Protein AF-A0A9D6CM58-F1 (afdb_monomer)

Secondary structure (DSSP, 8-state):
--------PPPP------------HHHH---GGG--HHHHHHHHHSSTTEEEE----TT----S-------------------------------------------------------------------PPEEEEETTSHHHHHHHHHHHHTTT--PPPHHHHHHHH---SEEEEEEEEEEGGGHHHHHTGGGGGGGEEEEETTS--EE-SEEEEEE-SSEEEEEEEEETTS---GGG-EEEEEEEEES---TTTTS--PPPP-----------------EEEEEEEEEGGGSEETTEE--

Structure (mmCIF, N/CA/C/O backbone):
data_AF-A0A9D6CM58-F1
#
_entry.id   AF-A0A9D6CM58-F1
#
loop_
_atom_site.group_PDB
_atom_site.id
_atom_site.type_symbol
_atom_site.label_atom_id
_atom_site.label_alt_id
_atom_site.label_comp_id
_atom_site.label_asym_id
_atom_site.label_entity_id
_atom_site.label_seq_id
_atom_site.pdbx_PDB_ins_code
_atom_site.Cartn_x
_atom_site.Cartn_y
_atom_site.Cartn_z
_atom_site.occupancy
_atom_site.B_iso_or_equiv
_atom_site.auth_seq_id
_atom_site.auth_comp_id
_atom_site.auth_asym_id
_atom_site.auth_atom_id
_atom_site.pdbx_PDB_model_num
ATOM 1 N N . MET A 1 1 ? -5.261 -79.852 4.337 1.00 38.72 1 MET A N 1
ATOM 2 C CA . MET A 1 1 ? -3.911 -79.446 3.876 1.00 38.72 1 MET A CA 1
ATOM 3 C C . MET A 1 1 ? -4.108 -78.914 2.459 1.00 38.72 1 MET A C 1
ATOM 5 O O . MET A 1 1 ? -4.657 -79.661 1.676 1.00 38.72 1 MET A O 1
ATOM 9 N N . THR A 1 2 ? -3.888 -77.665 2.051 1.00 43.41 2 THR A N 1
ATOM 10 C CA . THR A 1 2 ? -3.054 -76.550 2.522 1.00 43.41 2 THR A CA 1
ATOM 11 C C . THR A 1 2 ? -3.558 -75.249 1.873 1.00 43.41 2 THR A C 1
ATOM 13 O O . THR A 1 2 ? -4.027 -75.256 0.741 1.00 43.41 2 THR A O 1
ATOM 16 N N . ARG A 1 3 ? -3.430 -74.153 2.630 1.00 45.91 3 ARG A N 1
ATOM 17 C CA . ARG A 1 3 ? -3.600 -72.731 2.282 1.00 45.91 3 ARG A CA 1
ATOM 18 C C . ARG A 1 3 ? -3.125 -72.345 0.871 1.00 45.91 3 ARG A C 1
ATOM 20 O O . ARG A 1 3 ? -2.017 -72.726 0.504 1.00 45.91 3 ARG A O 1
ATOM 27 N N . ARG A 1 4 ? -3.843 -71.419 0.216 1.00 47.09 4 ARG A N 1
ATOM 28 C CA . ARG A 1 4 ? -3.268 -70.142 -0.266 1.00 47.09 4 ARG A CA 1
ATOM 29 C C . ARG A 1 4 ? -4.352 -69.140 -0.677 1.00 47.09 4 ARG A C 1
ATOM 31 O O . ARG A 1 4 ? -5.152 -69.380 -1.571 1.00 47.09 4 ARG A O 1
ATOM 38 N N . GLU A 1 5 ? -4.336 -68.035 0.051 1.00 51.38 5 GLU A N 1
ATOM 39 C CA . GLU A 1 5 ? -5.077 -66.795 -0.138 1.00 51.38 5 GLU A CA 1
ATOM 40 C C . GLU A 1 5 ? -4.648 -66.074 -1.419 1.00 51.38 5 GLU A C 1
ATOM 42 O O . GLU A 1 5 ? -3.459 -66.058 -1.731 1.00 51.38 5 GLU A O 1
ATOM 47 N N . VAL A 1 6 ? -5.580 -65.374 -2.072 1.00 49.44 6 VAL A N 1
ATOM 48 C CA . VAL A 1 6 ? -5.291 -64.067 -2.680 1.00 49.44 6 VAL A CA 1
ATOM 49 C C . VAL A 1 6 ? -6.495 -63.156 -2.434 1.00 49.44 6 VAL A C 1
ATOM 51 O O . VAL A 1 6 ? -7.503 -63.207 -3.137 1.00 49.44 6 VAL A O 1
ATOM 54 N N . LEU A 1 7 ? -6.364 -62.322 -1.404 1.00 47.78 7 LEU A N 1
ATOM 55 C CA . LEU A 1 7 ? -7.130 -61.097 -1.212 1.00 47.78 7 LEU A CA 1
ATOM 56 C C . LEU A 1 7 ? -6.938 -60.178 -2.429 1.00 47.78 7 LEU A C 1
ATOM 58 O O . LEU A 1 7 ? -5.808 -59.836 -2.774 1.00 47.78 7 LEU A O 1
ATOM 62 N N . ARG A 1 8 ? -8.029 -59.713 -3.043 1.00 48.69 8 ARG A N 1
ATOM 63 C CA . ARG A 1 8 ? -8.017 -58.498 -3.869 1.00 48.69 8 ARG A CA 1
ATOM 64 C C . ARG A 1 8 ? -8.739 -57.397 -3.106 1.00 48.69 8 ARG A C 1
ATOM 66 O O . ARG A 1 8 ? -9.957 -57.273 -3.173 1.00 48.69 8 ARG A O 1
ATOM 73 N N . ALA A 1 9 ? -7.959 -56.635 -2.347 1.00 44.28 9 ALA A N 1
ATOM 74 C CA . ALA A 1 9 ? -8.377 -55.364 -1.783 1.00 44.28 9 ALA A CA 1
ATOM 75 C C . ALA A 1 9 ? -8.531 -54.340 -2.920 1.00 44.28 9 ALA A C 1
ATOM 77 O O . ALA A 1 9 ? -7.598 -54.118 -3.692 1.00 44.28 9 ALA A O 1
ATOM 78 N N . ALA A 1 10 ? -9.714 -53.743 -3.037 1.00 46.03 10 ALA A N 1
ATOM 79 C CA . ALA A 1 10 ? -9.954 -52.592 -3.897 1.00 46.03 10 ALA A CA 1
ATOM 80 C C . ALA A 1 10 ? -9.432 -51.324 -3.195 1.00 46.03 10 ALA A C 1
ATOM 82 O O . ALA A 1 10 ? -9.762 -51.123 -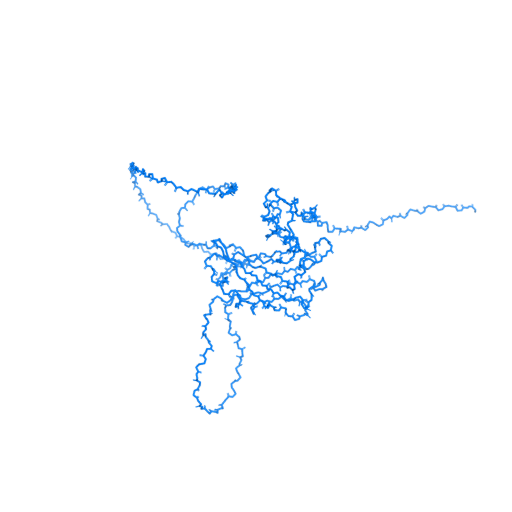2.023 1.00 46.03 10 ALA A O 1
ATOM 83 N N . PRO A 1 11 ? -8.643 -50.455 -3.849 1.00 48.28 11 PRO A N 1
ATOM 84 C CA . PRO A 1 11 ? -8.293 -49.178 -3.253 1.00 48.28 11 PRO A CA 1
ATOM 85 C C . PRO A 1 11 ? -9.487 -48.221 -3.361 1.00 48.28 11 PRO A C 1
ATOM 87 O O . PRO A 1 11 ? -9.999 -47.965 -4.452 1.00 48.28 11 PRO A O 1
ATOM 90 N N . LEU A 1 12 ? -9.916 -47.681 -2.215 1.00 46.53 12 LEU A N 1
ATOM 91 C CA . LEU A 1 12 ? -10.716 -46.460 -2.146 1.00 46.53 12 LEU A CA 1
ATOM 92 C C . LEU A 1 12 ? -9.952 -45.345 -2.873 1.00 46.53 12 LEU A C 1
ATOM 94 O O . LEU A 1 12 ? -8.870 -44.945 -2.440 1.00 46.53 12 LEU A O 1
ATOM 98 N N . ALA A 1 13 ? -10.526 -44.817 -3.949 1.00 45.88 13 ALA A N 1
ATOM 99 C CA . ALA A 1 13 ? -10.076 -43.564 -4.528 1.00 45.88 13 ALA A CA 1
ATOM 100 C C . ALA A 1 13 ? -10.454 -42.420 -3.570 1.00 45.88 13 ALA A C 1
ATOM 102 O O . ALA A 1 13 ? -11.605 -41.984 -3.538 1.00 45.88 13 ALA A O 1
ATOM 103 N N . LEU A 1 14 ? -9.494 -41.938 -2.771 1.00 49.25 14 LEU A N 1
ATOM 104 C CA . LEU A 1 14 ? -9.597 -40.606 -2.180 1.00 49.25 14 LEU A CA 1
ATOM 105 C C . LEU A 1 14 ? -9.547 -39.599 -3.333 1.00 49.25 14 LEU A C 1
ATOM 107 O O . LEU A 1 14 ? -8.488 -39.359 -3.912 1.00 49.25 14 LEU A O 1
ATOM 111 N N . ALA A 1 15 ? -10.688 -38.995 -3.654 1.00 47.28 15 ALA A N 1
ATOM 112 C CA . ALA A 1 15 ? -10.716 -37.741 -4.386 1.00 47.28 15 ALA A CA 1
ATOM 113 C C . ALA A 1 15 ? -10.137 -36.655 -3.466 1.00 47.28 15 ALA A C 1
ATOM 115 O O . ALA A 1 15 ? -10.855 -35.989 -2.724 1.00 47.28 15 ALA A O 1
ATOM 116 N N . ALA A 1 16 ? -8.811 -36.520 -3.466 1.00 48.47 16 ALA A N 1
ATOM 117 C CA . ALA A 1 16 ? -8.168 -35.307 -3.003 1.00 48.47 16 ALA A CA 1
ATOM 118 C C . ALA A 1 16 ? -8.504 -34.224 -4.029 1.00 48.47 16 ALA A C 1
ATOM 120 O O . ALA A 1 16 ? -7.908 -34.156 -5.102 1.00 48.47 16 ALA A O 1
ATOM 121 N N . SER A 1 17 ? -9.505 -33.407 -3.714 1.00 43.16 17 SER A N 1
ATOM 122 C CA . SER A 1 17 ? -9.742 -32.136 -4.388 1.00 43.16 17 SER A CA 1
ATOM 123 C C . SER A 1 17 ? -8.548 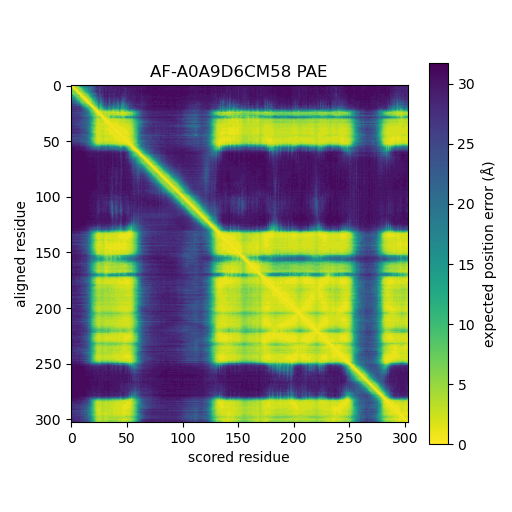-31.234 -4.087 1.00 43.16 17 SER A C 1
ATOM 125 O O . SER A 1 17 ? -8.570 -30.434 -3.155 1.00 43.16 17 SER A O 1
ATOM 127 N N . TRP A 1 18 ? -7.453 -31.415 -4.820 1.00 40.53 18 TRP A N 1
ATOM 128 C CA . TRP A 1 18 ? -6.422 -30.400 -4.888 1.00 40.53 18 TRP A CA 1
ATOM 129 C C . TRP A 1 18 ? -7.070 -29.188 -5.545 1.00 40.53 18 TRP A C 1
ATOM 131 O O . TRP A 1 18 ? -7.328 -29.192 -6.748 1.00 40.53 18 TRP A O 1
ATOM 141 N N . ASP A 1 19 ? -7.354 -28.165 -4.741 1.00 40.91 19 ASP A N 1
ATOM 142 C CA . ASP A 1 19 ? -7.489 -26.797 -5.222 1.00 40.91 19 ASP A CA 1
ATOM 143 C C . ASP A 1 19 ? -6.167 -26.442 -5.917 1.00 40.91 19 ASP A C 1
ATOM 145 O O . ASP A 1 19 ? -5.243 -25.887 -5.320 1.00 40.91 19 ASP A O 1
ATOM 149 N N . LEU A 1 20 ? -6.045 -26.832 -7.186 1.00 43.12 20 LEU A N 1
ATOM 150 C CA . LEU A 1 20 ? -4.985 -26.412 -8.084 1.00 43.12 20 LEU A CA 1
ATOM 151 C C . LEU A 1 20 ? -5.185 -24.916 -8.309 1.00 43.12 20 LEU A C 1
ATOM 153 O O . LEU A 1 20 ? -5.789 -24.483 -9.289 1.00 43.12 20 LEU A O 1
ATOM 157 N N . ARG A 1 21 ? -4.680 -24.105 -7.376 1.00 54.41 21 ARG A N 1
ATOM 158 C CA . ARG A 1 21 ? -4.332 -22.723 -7.676 1.00 54.41 21 ARG A CA 1
ATOM 159 C C . ARG A 1 21 ? -3.394 -22.791 -8.871 1.00 54.41 21 ARG A C 1
ATOM 161 O O . ARG A 1 21 ? -2.303 -23.350 -8.767 1.00 54.41 21 ARG A O 1
ATOM 168 N N . ALA A 1 22 ? -3.832 -22.278 -10.018 1.00 51.97 22 ALA A N 1
ATOM 169 C CA . ALA A 1 22 ? -2.905 -21.997 -11.096 1.00 51.97 22 ALA A CA 1
ATOM 170 C C . ALA A 1 22 ? -1.844 -21.069 -10.498 1.00 51.97 22 ALA A C 1
ATOM 172 O O . ALA A 1 22 ? -2.177 -19.952 -10.120 1.00 51.97 22 ALA A O 1
ATOM 173 N N . ALA A 1 23 ? -0.618 -21.570 -10.321 1.00 64.00 23 ALA A N 1
ATOM 174 C CA . ALA A 1 23 ? 0.446 -20.788 -9.706 1.00 64.00 23 ALA A CA 1
ATOM 175 C C . ALA A 1 23 ? 0.591 -19.473 -10.480 1.00 64.00 23 ALA A C 1
ATOM 177 O O . ALA A 1 23 ? 0.700 -19.481 -11.717 1.00 64.00 23 ALA A O 1
ATOM 178 N N . ASP A 1 24 ? 0.510 -18.358 -9.765 1.00 85.00 24 ASP A N 1
ATOM 179 C CA . ASP A 1 24 ? 0.637 -17.035 -10.353 1.00 85.00 24 ASP A CA 1
ATOM 180 C C . ASP A 1 24 ? 2.083 -16.829 -10.836 1.00 85.00 24 ASP A C 1
ATOM 182 O O . ASP A 1 24 ? 2.990 -17.604 -10.512 1.00 85.00 24 ASP A O 1
ATOM 186 N N . PHE A 1 25 ? 2.339 -15.807 -11.658 1.00 87.56 25 PHE A N 1
ATOM 187 C CA . PHE A 1 25 ? 3.679 -15.639 -12.238 1.00 87.56 25 PHE A CA 1
ATOM 188 C C . PHE A 1 25 ? 4.754 -15.423 -11.159 1.00 87.56 25 PHE A C 1
ATOM 190 O O . PHE A 1 25 ? 5.890 -15.841 -11.350 1.00 87.56 25 PHE A O 1
ATOM 197 N N . TRP A 1 26 ? 4.404 -14.806 -10.025 1.00 86.62 26 TRP A N 1
ATOM 198 C CA . TRP A 1 26 ? 5.335 -14.566 -8.920 1.00 86.62 26 TRP A CA 1
ATOM 199 C C . TRP A 1 26 ? 5.743 -15.852 -8.193 1.00 86.62 26 TRP A C 1
ATOM 201 O O . TRP A 1 26 ? 6.808 -15.884 -7.586 1.00 86.62 26 TRP A O 1
ATOM 211 N N . ASP A 1 27 ? 4.960 -16.926 -8.311 1.00 84.69 27 ASP A N 1
ATOM 212 C CA . ASP A 1 27 ? 5.347 -18.255 -7.826 1.00 84.69 27 ASP A CA 1
ATOM 213 C C . ASP A 1 27 ? 6.202 -19.007 -8.860 1.00 84.69 27 ASP A C 1
ATOM 215 O O . ASP A 1 27 ? 7.081 -19.790 -8.507 1.00 84.69 27 ASP A O 1
ATOM 219 N N . LYS A 1 28 ? 5.954 -18.766 -10.154 1.00 81.81 28 LYS A N 1
ATOM 220 C CA . LYS A 1 28 ? 6.630 -19.442 -11.278 1.00 81.81 28 LYS A CA 1
ATOM 221 C C . LYS A 1 28 ? 7.967 -18.818 -11.664 1.00 81.81 28 LYS A C 1
ATOM 223 O O . LYS A 1 28 ? 8.844 -19.510 -12.171 1.00 81.81 28 LYS A O 1
ATOM 228 N N . THR A 1 29 ? 8.111 -17.518 -11.455 1.00 78.12 29 THR A N 1
ATOM 229 C CA . THR A 1 29 ? 9.292 -16.731 -11.802 1.00 78.12 29 THR A CA 1
ATOM 230 C C . THR A 1 29 ? 9.792 -16.076 -10.518 1.00 78.12 29 THR A C 1
ATOM 232 O O . THR A 1 29 ? 9.501 -14.910 -10.268 1.00 78.12 29 THR A O 1
ATOM 235 N N . PRO A 1 30 ? 10.486 -16.822 -9.643 1.00 73.94 30 PRO A N 1
ATOM 236 C CA . PRO A 1 30 ? 10.843 -16.328 -8.314 1.00 73.94 30 PRO A CA 1
ATOM 237 C C . PRO A 1 30 ? 11.905 -15.222 -8.356 1.00 73.94 30 PRO A C 1
ATOM 239 O O . PRO A 1 30 ? 12.071 -14.489 -7.377 1.00 73.94 30 PRO A O 1
ATOM 242 N N . ASP A 1 31 ? 12.646 -15.109 -9.458 1.00 87.56 31 ASP A N 1
ATOM 243 C CA . ASP A 1 31 ? 13.562 -14.003 -9.680 1.00 87.56 31 ASP A CA 1
ATOM 244 C C . ASP A 1 31 ? 12.834 -12.840 -10.355 1.00 87.56 31 ASP A C 1
ATOM 246 O O . ASP A 1 31 ? 12.405 -12.910 -11.506 1.00 87.56 31 ASP A O 1
ATOM 250 N N . PHE A 1 32 ? 12.700 -11.742 -9.621 1.00 89.88 32 PHE A N 1
ATOM 251 C CA . PHE A 1 32 ? 12.011 -10.550 -10.094 1.00 89.88 32 PHE A CA 1
ATOM 252 C C . PHE A 1 32 ? 12.725 -9.846 -11.254 1.00 89.88 32 PHE A C 1
ATOM 254 O O . PHE A 1 32 ? 12.120 -9.030 -11.955 1.00 89.88 32 PHE A O 1
ATOM 261 N N . ARG A 1 33 ? 14.012 -10.144 -11.470 1.00 88.50 33 ARG A N 1
ATOM 262 C CA . ARG A 1 33 ? 14.789 -9.624 -12.603 1.00 88.50 33 ARG A CA 1
ATOM 263 C C . ARG A 1 33 ? 14.273 -10.172 -13.931 1.00 88.50 33 ARG A C 1
ATOM 265 O O . ARG A 1 33 ? 14.285 -9.452 -14.927 1.00 88.50 33 ARG A O 1
ATOM 272 N N . ASP A 1 34 ? 13.706 -11.374 -13.901 1.00 89.00 34 ASP A N 1
ATOM 273 C CA . ASP A 1 34 ? 13.130 -12.044 -15.065 1.00 89.00 34 ASP A CA 1
ATOM 274 C C . ASP A 1 34 ? 11.674 -11.626 -15.327 1.00 89.00 34 ASP A C 1
ATOM 276 O O . ASP A 1 34 ? 11.050 -12.066 -16.294 1.00 89.00 34 ASP A O 1
ATOM 280 N N . TRP A 1 35 ? 11.093 -10.759 -14.490 1.00 90.75 35 TRP A N 1
ATOM 281 C CA . TRP A 1 35 ? 9.733 -10.275 -14.710 1.00 90.75 35 TRP A CA 1
ATOM 282 C C . TRP A 1 35 ? 9.679 -9.336 -15.915 1.00 90.75 35 TRP A C 1
ATOM 284 O O . TRP A 1 35 ? 10.434 -8.358 -16.006 1.00 90.75 35 TRP A O 1
ATOM 294 N N . SER A 1 36 ? 8.725 -9.604 -16.812 1.00 91.44 36 SER A N 1
ATOM 295 C CA . SER A 1 36 ? 8.310 -8.649 -17.835 1.00 91.44 36 SER A CA 1
ATOM 296 C C . SER A 1 36 ? 7.685 -7.411 -17.184 1.00 91.44 36 SER A C 1
ATOM 298 O O . SER A 1 36 ? 7.203 -7.453 -16.049 1.00 91.44 36 SER A O 1
ATOM 300 N N . MET A 1 37 ? 7.642 -6.293 -17.910 1.00 91.31 37 MET A N 1
ATOM 301 C CA . MET A 1 37 ? 6.980 -5.086 -17.399 1.00 91.31 37 MET A CA 1
ATOM 302 C C . MET A 1 37 ? 5.476 -5.304 -17.175 1.00 91.31 37 MET A C 1
ATOM 304 O O . MET A 1 37 ? 4.898 -4.706 -16.274 1.00 91.31 37 MET A O 1
ATOM 308 N N . GLU A 1 38 ? 4.847 -6.209 -17.924 1.00 92.38 38 GLU A N 1
ATOM 309 C CA . GLU A 1 38 ? 3.450 -6.608 -17.718 1.00 92.38 38 GLU A CA 1
ATOM 310 C C . GLU A 1 38 ? 3.266 -7.329 -16.378 1.00 92.38 38 GLU A C 1
ATOM 312 O O . GLU A 1 38 ? 2.368 -6.978 -15.612 1.00 92.38 38 GLU A O 1
ATOM 317 N N . ASN A 1 39 ? 4.164 -8.263 -16.049 1.00 93.62 39 ASN A N 1
ATOM 318 C CA . ASN A 1 39 ? 4.191 -8.939 -14.753 1.00 93.62 39 ASN A CA 1
ATOM 319 C C . ASN A 1 39 ? 4.410 -7.935 -13.613 1.00 93.62 39 ASN A C 1
ATOM 321 O O . ASN A 1 39 ? 3.722 -7.982 -12.596 1.00 93.62 39 ASN A O 1
ATOM 325 N N . VAL A 1 40 ? 5.298 -6.953 -13.796 1.00 93.88 40 VAL A N 1
ATOM 326 C CA . VAL A 1 40 ? 5.491 -5.861 -12.826 1.00 93.88 40 VAL A CA 1
ATOM 327 C C . VAL A 1 40 ? 4.197 -5.072 -12.612 1.00 93.88 40 VAL A C 1
ATOM 329 O O . VAL A 1 40 ? 3.796 -4.849 -11.471 1.00 93.88 40 VAL A O 1
ATOM 332 N N . GLN A 1 41 ? 3.498 -4.684 -13.682 1.00 93.88 41 GLN A N 1
ATOM 333 C CA . GLN A 1 41 ? 2.206 -3.997 -13.571 1.00 93.88 41 GLN A CA 1
ATOM 334 C C . GLN A 1 41 ? 1.158 -4.877 -12.874 1.00 93.88 41 GLN A C 1
ATOM 336 O O . GLN A 1 41 ? 0.415 -4.400 -12.014 1.00 93.88 41 GLN A O 1
ATOM 341 N N . GLN A 1 42 ? 1.123 -6.175 -13.184 1.00 94.44 42 GLN A N 1
ATOM 342 C CA . GLN A 1 42 ? 0.247 -7.123 -12.505 1.00 94.44 42 GLN A CA 1
ATOM 343 C C . GLN A 1 42 ? 0.577 -7.215 -11.006 1.00 94.44 42 GLN A C 1
ATOM 345 O O . GLN A 1 42 ? -0.347 -7.174 -10.195 1.00 94.44 42 GLN A O 1
ATOM 350 N N . MET A 1 43 ? 1.856 -7.232 -10.610 1.00 95.06 43 MET A N 1
ATOM 351 C CA . MET A 1 43 ? 2.254 -7.205 -9.196 1.00 95.06 43 MET A CA 1
ATOM 352 C C . MET A 1 43 ? 1.770 -5.938 -8.481 1.00 95.06 43 MET A C 1
ATOM 354 O O . MET A 1 43 ? 1.286 -6.002 -7.351 1.00 95.06 43 MET A O 1
ATOM 358 N N . LEU A 1 44 ? 1.889 -4.777 -9.129 1.00 94.75 44 LEU A N 1
ATOM 359 C CA . LEU A 1 44 ? 1.614 -3.480 -8.504 1.00 94.75 44 LEU A CA 1
ATOM 360 C C . LEU A 1 44 ? 0.128 -3.108 -8.436 1.00 94.75 44 LEU A C 1
ATOM 362 O O . LEU A 1 44 ? -0.221 -2.244 -7.625 1.00 94.75 44 LEU A O 1
ATOM 366 N N . PHE A 1 45 ? -0.732 -3.744 -9.244 1.00 94.12 45 PHE A N 1
ATOM 367 C CA . PHE A 1 45 ? -2.150 -3.367 -9.381 1.00 94.12 45 PHE A CA 1
ATOM 368 C C . PHE A 1 45 ? -3.160 -4.528 -9.319 1.00 94.12 45 PHE A C 1
ATOM 370 O O . PHE A 1 45 ? -4.362 -4.281 -9.169 1.00 94.12 45 PHE A O 1
ATOM 377 N N . LYS A 1 46 ? -2.711 -5.782 -9.461 1.00 94.56 46 LYS A N 1
ATOM 378 C CA . LYS A 1 46 ? -3.564 -6.981 -9.596 1.00 94.56 46 LYS A CA 1
ATOM 379 C C . LYS A 1 46 ? -2.996 -8.203 -8.851 1.00 94.56 46 LYS A C 1
ATOM 381 O O . LYS A 1 46 ? -3.145 -9.331 -9.316 1.00 94.56 46 LYS A O 1
ATOM 386 N N . SER A 1 47 ? -2.337 -7.984 -7.716 1.00 95.12 47 SER A N 1
ATOM 387 C CA . SER A 1 47 ? -1.782 -9.047 -6.870 1.00 95.12 47 SER A CA 1
ATOM 388 C C . SER A 1 47 ? -2.523 -9.151 -5.531 1.00 95.12 47 SER A C 1
ATOM 390 O O . SER A 1 47 ? -3.236 -8.216 -5.160 1.00 95.12 47 SER A O 1
ATOM 392 N N . PRO A 1 48 ? -2.342 -10.243 -4.765 1.00 96.50 48 PRO A N 1
ATOM 393 C CA . PRO A 1 48 ? -2.920 -10.390 -3.428 1.00 96.50 48 PRO A CA 1
ATOM 394 C C . PRO A 1 48 ? -2.560 -9.258 -2.459 1.00 96.50 48 PRO A C 1
ATOM 396 O O . PRO A 1 48 ? -3.335 -8.948 -1.557 1.00 96.50 48 PRO A O 1
ATOM 399 N N . TRP A 1 49 ? -1.412 -8.605 -2.665 1.00 97.62 49 TRP A N 1
ATOM 400 C CA . TRP A 1 49 ? -0.948 -7.468 -1.867 1.00 97.62 49 TRP A CA 1
ATOM 401 C C . TRP A 1 49 ? -1.622 -6.142 -2.235 1.00 97.62 49 TRP A C 1
ATOM 403 O O . TRP A 1 49 ? -1.285 -5.115 -1.642 1.00 97.62 49 TRP A O 1
ATOM 413 N N . VAL A 1 50 ? -2.561 -6.144 -3.189 1.00 97.75 50 VAL A N 1
ATOM 414 C CA . VAL A 1 50 ? -3.264 -4.958 -3.686 1.00 97.75 50 VAL A CA 1
ATOM 415 C C . VAL A 1 50 ? -4.777 -5.161 -3.633 1.00 97.75 50 VAL A C 1
ATOM 417 O O . VAL A 1 50 ? -5.323 -6.096 -4.209 1.00 97.75 50 VAL A O 1
ATOM 420 N N . SER A 1 51 ? -5.476 -4.221 -3.005 1.00 97.44 51 SER A N 1
ATOM 421 C CA . SER A 1 51 ? -6.935 -4.137 -3.021 1.00 97.44 51 SER A CA 1
ATOM 422 C C . SER A 1 51 ? -7.379 -2.937 -3.849 1.00 97.44 51 SER A C 1
ATOM 424 O O . SER A 1 51 ? -6.920 -1.817 -3.622 1.00 97.44 51 SER A O 1
ATOM 426 N N . GLN A 1 52 ? -8.315 -3.153 -4.773 1.00 94.94 52 GLN A N 1
ATOM 427 C CA . GLN A 1 52 ? -8.956 -2.078 -5.530 1.00 94.94 52 GLN A CA 1
ATOM 428 C C . GLN A 1 52 ? -10.192 -1.584 -4.779 1.00 94.94 52 GLN A C 1
ATOM 430 O O . GLN A 1 52 ? -11.051 -2.378 -4.398 1.00 94.94 52 GLN A O 1
ATOM 435 N N . VAL A 1 53 ? -10.284 -0.276 -4.558 1.00 92.81 53 VAL A N 1
ATOM 436 C CA . VAL A 1 53 ? -11.388 0.367 -3.841 1.00 92.81 53 VAL A CA 1
ATOM 437 C C . VAL A 1 53 ? -12.037 1.385 -4.768 1.00 92.81 53 VAL A C 1
ATOM 439 O O . VAL A 1 53 ? -11.426 2.386 -5.144 1.00 92.81 53 VAL A O 1
ATOM 442 N N . ALA A 1 54 ? -13.287 1.135 -5.153 1.00 84.81 54 ALA A N 1
ATOM 443 C CA . ALA A 1 54 ? -14.067 2.090 -5.930 1.00 84.81 54 ALA A CA 1
ATOM 444 C C . ALA A 1 54 ? -14.549 3.230 -5.022 1.00 84.81 54 ALA A C 1
ATOM 446 O O . ALA A 1 54 ? -15.226 2.995 -4.020 1.00 84.81 54 ALA A O 1
ATOM 447 N N . LEU A 1 55 ? -14.225 4.474 -5.381 1.00 74.31 55 LEU A N 1
ATOM 448 C CA . LEU A 1 55 ? -14.766 5.644 -4.695 1.00 74.31 55 LEU A CA 1
ATOM 449 C C . LEU A 1 55 ? -16.203 5.877 -5.159 1.00 74.31 55 LEU A C 1
ATOM 451 O O . LEU A 1 55 ? -16.431 6.521 -6.179 1.00 74.31 55 LEU A O 1
ATOM 455 N N . SER A 1 56 ? -17.175 5.366 -4.408 1.00 58.81 56 SER A N 1
ATOM 456 C CA . SER A 1 56 ? -18.569 5.770 -4.601 1.00 58.81 56 SER A CA 1
ATOM 457 C C . SER A 1 56 ? -18.774 7.152 -3.976 1.00 58.81 56 SER A C 1
ATOM 459 O O . SER A 1 56 ? -18.513 7.313 -2.781 1.00 58.81 56 SER A O 1
ATOM 461 N N . PRO A 1 57 ? -19.226 8.168 -4.734 1.00 52.62 57 PRO A N 1
ATOM 462 C CA . PRO A 1 57 ? -19.601 9.441 -4.143 1.00 52.62 57 PRO A CA 1
ATOM 463 C C . PRO A 1 57 ? -20.722 9.218 -3.117 1.00 52.62 57 PRO A C 1
ATOM 465 O O . PRO A 1 57 ? -21.673 8.486 -3.416 1.00 52.62 57 PRO A O 1
ATOM 468 N N . PRO A 1 58 ? -20.665 9.847 -1.931 1.00 43.62 58 PRO A N 1
ATOM 469 C CA . PRO A 1 58 ? -21.803 9.844 -1.023 1.00 43.62 58 PRO A CA 1
ATOM 470 C C . PRO A 1 58 ? -22.993 10.511 -1.733 1.00 43.62 58 PRO A C 1
ATOM 472 O O . PRO A 1 58 ? -22.946 11.698 -2.042 1.00 43.62 58 PRO A O 1
ATOM 475 N N . GLY A 1 59 ? -24.027 9.724 -2.053 1.00 50.28 59 GLY A N 1
ATOM 476 C CA . GLY A 1 59 ? -25.228 10.172 -2.777 1.00 50.28 59 GLY A CA 1
ATOM 477 C C . GLY A 1 59 ? -25.520 9.449 -4.099 1.00 50.28 59 GLY A C 1
ATOM 478 O O . GLY A 1 59 ? -26.586 9.656 -4.669 1.00 50.28 59 GLY A O 1
ATOM 479 N N . GLY A 1 60 ? -24.629 8.576 -4.582 1.00 45.66 60 GLY A N 1
ATOM 480 C CA . GLY A 1 60 ? -24.902 7.720 -5.741 1.00 45.66 60 GLY A CA 1
ATOM 481 C C . GLY A 1 60 ? -25.620 6.433 -5.340 1.00 45.66 60 GLY A C 1
ATOM 482 O O . GLY A 1 60 ? -24.972 5.431 -5.049 1.00 45.66 60 GLY A O 1
ATOM 483 N N . SER A 1 61 ? -26.952 6.426 -5.325 1.00 45.66 61 SER A N 1
ATOM 484 C CA . SER A 1 61 ? -27.734 5.187 -5.254 1.00 45.66 61 SER A CA 1
ATOM 485 C C . SER A 1 61 ? -27.593 4.418 -6.572 1.00 45.66 61 S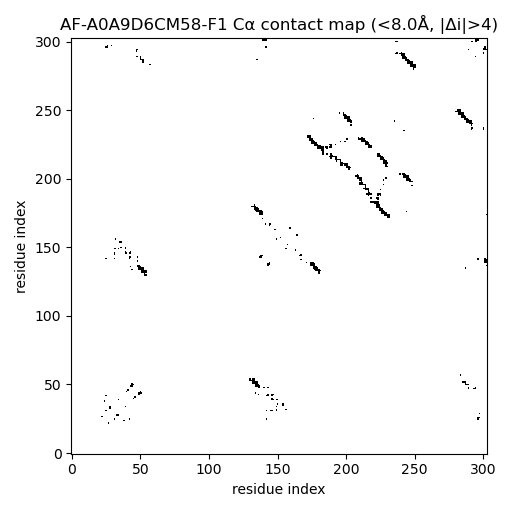ER A C 1
ATOM 487 O O . SER A 1 61 ? -28.354 4.628 -7.513 1.00 45.66 61 SER A O 1
ATOM 489 N N . GLY A 1 62 ? -26.587 3.553 -6.647 1.00 45.31 62 GLY A N 1
ATOM 490 C CA . GLY A 1 62 ? -26.333 2.664 -7.779 1.00 45.31 62 GLY A CA 1
ATOM 491 C C . GLY A 1 62 ? -25.838 1.300 -7.308 1.00 45.31 62 GLY A C 1
ATOM 492 O O . GLY A 1 62 ? -24.780 0.849 -7.731 1.00 45.31 62 GLY A O 1
ATOM 493 N N . GLY A 1 63 ? -26.557 0.678 -6.371 1.00 39.53 63 GLY A N 1
ATOM 494 C CA . GLY A 1 63 ? -26.326 -0.717 -5.994 1.00 39.53 63 GLY A CA 1
ATOM 495 C C . GLY A 1 63 ? -26.953 -1.679 -7.019 1.00 39.53 63 GLY A C 1
ATOM 496 O O . GLY A 1 63 ? -28.013 -1.367 -7.565 1.00 39.53 63 GLY A O 1
ATOM 497 N N . PRO A 1 64 ? -26.343 -2.846 -7.293 1.00 46.31 64 PRO A N 1
ATOM 498 C CA . PRO A 1 64 ? -26.898 -3.832 -8.210 1.00 46.31 64 PRO A CA 1
ATOM 499 C C . PRO A 1 64 ? -27.961 -4.672 -7.490 1.00 46.31 64 PRO A C 1
ATOM 501 O O . PRO A 1 64 ? -27.639 -5.582 -6.730 1.00 46.31 64 PRO A O 1
ATOM 504 N N . GLY A 1 65 ? -29.235 -4.359 -7.725 1.00 44.28 65 GLY A N 1
ATOM 505 C CA . GLY A 1 65 ? -30.365 -5.168 -7.263 1.00 44.28 65 GLY A CA 1
ATOM 506 C C . GLY A 1 65 ? -31.537 -4.331 -6.760 1.00 44.28 65 GLY A C 1
ATOM 507 O O . GLY A 1 65 ? -31.483 -3.772 -5.672 1.00 44.28 65 GLY A O 1
ATOM 508 N N . GLY A 1 66 ? -32.617 -4.282 -7.540 1.00 36.47 66 GLY A N 1
ATOM 509 C CA . GLY A 1 66 ? -33.884 -3.672 -7.131 1.00 36.47 66 GLY A CA 1
ATOM 510 C C . GLY A 1 66 ? -34.714 -3.291 -8.349 1.00 36.47 66 GLY A C 1
ATOM 511 O O . GLY A 1 66 ? -34.404 -2.319 -9.024 1.00 36.47 66 GLY A O 1
ATOM 512 N N . GLY A 1 67 ? -35.699 -4.121 -8.684 1.00 35.94 67 GLY A N 1
ATOM 513 C CA . GLY A 1 67 ? -36.458 -4.027 -9.926 1.00 35.94 67 GLY A CA 1
ATOM 514 C C . GLY A 1 67 ? -37.518 -2.925 -9.987 1.00 35.94 67 GLY A C 1
ATOM 515 O O . GLY A 1 67 ? -37.796 -2.237 -9.014 1.00 35.94 67 GLY A O 1
ATOM 516 N N . GLY A 1 68 ? -38.178 -2.888 -11.147 1.00 38.31 68 GLY A N 1
ATOM 517 C CA . GLY A 1 68 ? -39.584 -2.502 -11.282 1.00 38.31 68 GLY A CA 1
ATOM 518 C C . GLY A 1 68 ? -39.886 -1.017 -11.501 1.00 38.31 68 GLY A C 1
ATOM 519 O O . GLY A 1 68 ? -39.672 -0.188 -10.628 1.00 38.31 68 GLY A O 1
ATOM 520 N N . GLY A 1 69 ? -40.517 -0.729 -12.646 1.00 35.88 69 GLY A N 1
ATOM 521 C CA . GLY A 1 69 ? -41.198 0.535 -12.963 1.00 35.88 69 GLY A CA 1
ATOM 522 C C . GLY A 1 69 ? -40.612 1.170 -14.228 1.00 35.88 69 GLY A C 1
ATOM 523 O O . GLY A 1 69 ? -39.482 1.625 -14.210 1.00 35.88 69 GLY A O 1
ATOM 524 N N . GLY A 1 70 ? -41.241 1.188 -15.404 1.00 40.03 70 GLY A N 1
ATOM 525 C CA . GLY A 1 70 ? -42.670 1.245 -15.698 1.00 40.03 70 GLY A CA 1
ATOM 526 C C . GLY A 1 70 ? -43.098 2.704 -15.903 1.00 40.03 70 GLY A C 1
ATOM 527 O O . GLY A 1 70 ? -43.366 3.394 -14.930 1.00 40.03 70 GLY A O 1
ATOM 528 N N . GLY A 1 71 ? -43.175 3.149 -17.164 1.00 39.88 71 GLY A N 1
ATOM 529 C CA . GLY A 1 71 ? -43.715 4.457 -17.588 1.00 39.88 71 GLY A CA 1
ATOM 530 C C . GLY A 1 71 ? -43.003 4.947 -18.856 1.00 39.88 71 GLY A C 1
ATOM 531 O O . GLY A 1 71 ? -41.870 5.395 -18.772 1.00 39.88 71 GLY A O 1
ATOM 532 N N . ARG A 1 72 ? -43.448 4.652 -20.086 1.00 39.62 72 ARG A N 1
ATOM 533 C CA . ARG A 1 72 ? -44.592 5.211 -20.847 1.00 39.62 72 ARG A CA 1
ATOM 534 C C . ARG A 1 72 ? -44.673 6.747 -20.861 1.00 39.62 72 ARG A C 1
ATOM 536 O O . ARG A 1 72 ? -44.973 7.355 -19.844 1.00 39.62 72 ARG A O 1
ATOM 543 N N . GLY A 1 73 ? -44.567 7.297 -22.077 1.00 34.94 73 GLY A N 1
ATOM 544 C CA . GLY A 1 73 ? -44.947 8.661 -22.482 1.00 34.94 73 GLY A CA 1
ATOM 545 C C . GLY A 1 73 ? -43.753 9.416 -23.075 1.00 34.94 73 GLY A C 1
ATOM 546 O O . GLY A 1 73 ? -42.728 9.507 -22.422 1.00 34.94 73 GLY A O 1
ATOM 547 N N . GLY A 1 74 ? -43.746 9.953 -24.294 1.00 35.59 74 GLY A N 1
ATOM 548 C CA . GLY A 1 74 ? -44.789 10.197 -25.291 1.00 35.59 74 GLY A CA 1
ATOM 549 C C . GLY A 1 74 ? -44.448 11.503 -26.036 1.00 35.59 74 GLY A C 1
ATOM 550 O O . GLY A 1 74 ? -44.078 12.466 -25.379 1.00 35.59 74 GLY A O 1
ATOM 551 N N . GLY A 1 75 ? -44.590 11.521 -27.373 1.00 33.97 75 GLY A N 1
ATOM 552 C CA . GLY A 1 75 ? -44.562 12.716 -28.251 1.00 33.97 75 GLY A CA 1
ATOM 553 C C . GLY A 1 75 ? -43.166 13.325 -28.496 1.00 33.97 75 GLY A C 1
ATOM 554 O O . GLY A 1 75 ? -42.427 13.574 -27.562 1.00 33.97 75 GLY A O 1
ATOM 555 N N . GLY A 1 76 ? -42.666 13.590 -29.704 1.00 34.09 76 GLY A N 1
ATOM 556 C CA . GLY A 1 76 ? -43.303 13.764 -31.004 1.00 34.09 76 GLY A CA 1
ATOM 557 C C . GLY A 1 76 ? -43.412 15.243 -31.370 1.00 34.09 76 GLY A C 1
ATOM 558 O O . GLY A 1 76 ? -44.498 15.758 -31.221 1.00 34.09 76 GLY A O 1
ATOM 559 N N . PHE A 1 77 ? -42.329 15.872 -31.857 1.00 37.84 77 PHE A N 1
ATOM 560 C CA . PHE A 1 77 ? -42.258 17.057 -32.750 1.00 37.84 77 PHE A CA 1
ATOM 561 C C . PHE A 1 77 ? -40.822 17.040 -33.334 1.00 37.84 77 PHE A C 1
ATOM 563 O O . PHE A 1 77 ? -39.879 16.798 -32.591 1.00 37.84 77 PHE A O 1
ATOM 570 N N . GLY A 1 78 ? -40.538 17.112 -34.637 1.00 33.62 78 GLY A N 1
ATOM 571 C CA . GLY A 1 78 ? -41.054 18.043 -35.636 1.00 33.62 78 GLY A CA 1
ATOM 572 C C . GLY A 1 78 ? -40.018 19.161 -35.814 1.00 33.62 78 GLY A C 1
ATOM 573 O O . GLY A 1 78 ? -39.992 20.083 -35.011 1.00 33.62 78 GLY A O 1
ATOM 574 N N . GLY A 1 79 ? -39.139 19.064 -36.818 1.00 35.66 79 GLY A N 1
ATOM 575 C CA . GLY A 1 79 ? -38.111 20.081 -37.067 1.00 35.66 79 GLY A CA 1
ATOM 576 C C . GLY A 1 79 ? -37.212 19.755 -38.257 1.00 35.66 79 GLY A C 1
ATOM 577 O O . GLY A 1 79 ? -36.156 19.153 -38.100 1.00 35.66 79 GLY A O 1
ATOM 578 N N . ALA A 1 80 ? -37.671 20.139 -39.445 1.00 35.06 80 ALA A N 1
ATOM 579 C CA . ALA A 1 80 ? -36.905 20.172 -40.683 1.00 35.06 80 ALA A CA 1
ATOM 580 C C . ALA A 1 80 ? -36.031 21.441 -40.766 1.00 35.06 80 ALA A C 1
ATOM 582 O O . ALA A 1 80 ? -36.409 22.488 -40.247 1.00 35.06 80 ALA A O 1
ATOM 583 N N . GLY A 1 81 ? -34.908 21.344 -41.482 1.00 34.31 81 GLY A N 1
ATOM 584 C CA . GLY A 1 81 ? -34.023 22.449 -41.884 1.00 34.31 81 GLY A CA 1
ATOM 585 C C . GLY A 1 81 ? -32.577 21.939 -41.934 1.00 34.31 81 GLY A C 1
ATOM 586 O O . GLY A 1 81 ? -32.097 21.418 -40.940 1.00 34.31 81 GLY A O 1
ATOM 587 N N . GLY A 1 82 ? -31.825 21.922 -43.036 1.00 33.16 82 GLY A N 1
ATOM 588 C CA . GLY A 1 82 ? -31.857 22.749 -44.241 1.00 33.16 82 GLY A CA 1
ATOM 589 C C . GLY A 1 82 ? -30.678 23.734 -44.205 1.00 33.16 82 GLY A C 1
ATOM 590 O O . GLY A 1 82 ? -30.670 24.612 -43.354 1.00 33.16 82 GLY A O 1
ATOM 591 N N . GLY A 1 83 ? -29.716 23.595 -45.129 1.00 32.56 83 GLY A N 1
ATOM 592 C CA . GLY A 1 83 ? -28.610 24.546 -45.379 1.00 32.56 83 GLY A CA 1
ATOM 593 C C . GLY A 1 83 ? -27.224 23.954 -45.062 1.00 32.56 83 GLY A C 1
ATOM 594 O O . GLY A 1 83 ? -26.967 23.601 -43.922 1.00 32.56 83 GLY A O 1
ATOM 595 N N . ALA A 1 84 ? -26.357 23.605 -46.018 1.00 33.62 84 ALA A N 1
ATOM 596 C CA . ALA A 1 84 ? -25.659 24.409 -47.034 1.00 33.62 84 ALA A CA 1
ATOM 597 C C . ALA A 1 84 ? -24.428 25.176 -46.499 1.00 33.62 84 ALA A C 1
ATOM 599 O O . ALA A 1 84 ? -24.571 26.123 -45.739 1.00 33.62 84 ALA A O 1
ATOM 600 N N . GLY A 1 85 ? -23.251 24.830 -47.041 1.00 32.59 85 GLY A N 1
ATOM 601 C CA . GLY A 1 85 ? -22.302 25.826 -47.557 1.00 32.59 85 GLY A CA 1
ATOM 602 C C . GLY A 1 85 ? -21.037 26.155 -46.749 1.00 32.59 85 GLY A C 1
ATOM 603 O O . GLY A 1 85 ? -21.108 26.515 -45.583 1.00 32.59 85 GLY A O 1
ATOM 604 N N . GLY A 1 86 ? -19.906 26.161 -47.472 1.00 34.47 86 GLY A N 1
ATOM 605 C CA . GLY A 1 86 ? -18.700 26.967 -47.205 1.00 34.47 86 GLY A CA 1
ATOM 606 C C . GLY A 1 86 ? -17.572 26.216 -46.483 1.00 34.47 86 GLY A C 1
ATOM 607 O O . GLY A 1 86 ? -17.790 25.694 -45.404 1.00 34.47 86 GLY A O 1
ATOM 608 N N . GLY A 1 87 ? -16.340 26.075 -46.980 1.00 34.16 87 GLY A N 1
ATOM 609 C CA . GLY A 1 87 ? -15.629 26.786 -48.044 1.00 34.16 87 GLY A CA 1
ATOM 610 C C . GLY A 1 87 ? -14.500 27.650 -47.461 1.00 34.16 87 GLY A C 1
ATOM 611 O O . GLY A 1 87 ? -14.797 28.628 -46.790 1.00 34.16 87 GLY A O 1
ATOM 612 N N . GLY A 1 88 ? -13.241 27.310 -47.785 1.00 33.25 88 GLY A N 1
ATOM 613 C CA . GLY A 1 88 ? -12.032 28.146 -47.612 1.00 33.25 88 GLY A CA 1
ATOM 614 C C . GLY A 1 88 ? -11.513 28.269 -46.168 1.00 33.25 88 GLY A C 1
ATOM 615 O O . GLY A 1 88 ? -12.284 28.228 -45.227 1.00 33.25 88 GLY A O 1
ATOM 616 N N . GLY A 1 89 ? -10.223 28.412 -45.872 1.00 31.83 89 GLY A N 1
ATOM 617 C CA . GLY A 1 89 ? -9.023 28.585 -46.681 1.00 31.83 89 GLY A CA 1
ATOM 618 C C . GLY A 1 89 ? -7.869 29.081 -45.786 1.00 31.83 89 GLY A C 1
ATOM 619 O O . GLY A 1 89 ? -8.115 29.766 -44.805 1.00 31.83 89 GLY A O 1
ATOM 620 N N . LEU A 1 90 ? -6.646 28.699 -46.171 1.00 34.09 90 LEU A N 1
ATOM 621 C CA . LEU A 1 90 ? -5.374 29.447 -46.143 1.00 34.09 90 LEU A CA 1
ATOM 622 C C . LEU A 1 90 ? -4.856 30.144 -44.860 1.00 34.09 90 LEU A C 1
ATOM 624 O O . LEU A 1 90 ? -5.509 30.991 -44.265 1.00 34.09 90 LEU A O 1
ATOM 628 N N . GLY A 1 91 ? -3.553 29.929 -44.622 1.00 36.94 91 GLY A N 1
ATOM 629 C CA . GLY A 1 91 ? -2.636 30.806 -43.873 1.00 36.94 91 GLY A CA 1
ATOM 630 C C . GLY A 1 91 ? -2.001 30.083 -42.679 1.00 36.94 91 GLY A C 1
ATOM 631 O O . GLY A 1 91 ? -2.723 29.580 -41.835 1.00 36.94 91 GLY A O 1
ATOM 632 N N . GLY A 1 92 ? -0.686 29.920 -42.523 1.00 36.66 92 GLY A N 1
ATOM 633 C CA . GLY A 1 92 ? 0.466 30.612 -43.104 1.00 36.66 92 GLY A CA 1
ATOM 634 C C . GLY A 1 92 ? 1.338 31.170 -41.965 1.00 36.66 92 GLY A C 1
ATOM 635 O O . GLY A 1 92 ? 0.812 31.864 -41.103 1.00 36.66 92 GLY A O 1
ATOM 636 N N . GLY A 1 93 ? 2.648 30.889 -41.991 1.00 36.22 93 GLY A N 1
ATOM 637 C CA . GLY A 1 93 ? 3.680 31.453 -41.095 1.00 36.22 93 GLY A CA 1
ATOM 638 C C . GLY A 1 93 ? 4.109 30.480 -39.985 1.00 36.22 93 GLY A C 1
ATOM 639 O O . GLY A 1 93 ? 3.271 30.044 -39.210 1.00 36.22 93 GLY A O 1
ATOM 640 N N . GLY A 1 94 ? 5.356 30.018 -39.861 1.00 36.88 94 GLY A N 1
ATOM 641 C CA . GLY A 1 94 ? 6.637 30.635 -40.220 1.00 36.88 94 GLY A CA 1
ATOM 642 C C . GLY A 1 94 ? 7.183 31.381 -39.000 1.00 36.88 94 GLY A C 1
ATOM 643 O O . GLY A 1 94 ? 6.603 32.390 -38.612 1.00 36.88 94 GLY A O 1
ATOM 644 N N . GLY A 1 95 ? 8.254 30.875 -38.386 1.00 38.41 95 GLY A N 1
ATOM 645 C CA . GLY A 1 95 ? 8.877 31.505 -37.222 1.00 38.41 95 GLY A CA 1
ATOM 646 C C . GLY A 1 95 ? 9.919 30.614 -36.561 1.00 38.41 95 GLY A C 1
ATOM 647 O O . GLY A 1 95 ? 9.603 29.845 -35.657 1.00 38.41 95 GLY A O 1
ATOM 648 N N . ASP A 1 96 ? 11.146 30.731 -37.051 1.00 37.22 96 ASP A N 1
ATOM 649 C CA . ASP A 1 96 ? 12.369 30.152 -36.515 1.00 37.22 96 ASP A CA 1
ATOM 650 C C . ASP A 1 96 ? 12.613 30.555 -35.053 1.00 37.22 96 ASP A C 1
ATOM 652 O O . ASP A 1 96 ? 12.444 31.712 -34.658 1.00 37.22 96 ASP A O 1
ATOM 656 N N . THR A 1 97 ? 13.078 29.612 -34.238 1.00 42.97 97 THR A N 1
ATOM 657 C CA . THR A 1 97 ? 13.929 29.940 -33.092 1.00 42.97 97 THR A CA 1
ATOM 658 C C . THR A 1 97 ? 14.953 28.830 -32.924 1.00 42.97 97 THR A C 1
ATOM 660 O O . THR A 1 97 ? 14.644 27.717 -32.498 1.00 42.97 97 THR A O 1
ATOM 663 N N . ASP A 1 98 ? 16.178 29.158 -33.314 1.00 40.19 98 ASP A N 1
ATOM 664 C CA . ASP A 1 98 ? 17.381 28.405 -33.020 1.00 40.19 98 ASP A CA 1
ATOM 665 C C . ASP A 1 98 ? 17.625 28.301 -31.508 1.00 40.19 98 ASP A C 1
ATOM 667 O O . ASP A 1 98 ? 17.502 29.277 -30.768 1.00 40.19 98 ASP A O 1
ATOM 671 N N . GLY A 1 99 ? 18.112 27.130 -31.092 1.00 34.50 99 GLY A N 1
ATOM 672 C CA . GLY A 1 99 ? 19.159 27.059 -30.076 1.00 34.50 99 GLY A CA 1
ATOM 673 C C . GLY A 1 99 ? 18.771 26.497 -28.709 1.00 34.50 99 GLY A C 1
ATOM 674 O O . GLY A 1 99 ? 18.318 27.223 -27.831 1.00 34.50 99 GLY A O 1
ATOM 675 N N . GLY A 1 100 ? 19.146 25.233 -28.473 1.00 34.06 100 GLY A N 1
ATOM 676 C CA . GLY A 1 100 ? 19.717 24.847 -27.177 1.00 34.06 100 GLY A CA 1
ATOM 677 C C . GLY A 1 100 ? 19.197 23.557 -26.537 1.00 34.06 100 GLY A C 1
ATOM 678 O O . GLY A 1 100 ? 18.230 23.579 -25.790 1.00 34.06 100 GLY A O 1
ATOM 679 N N . GLY A 1 101 ? 19.941 22.459 -26.722 1.00 34.00 101 GLY A N 1
ATOM 680 C CA . GLY A 1 101 ? 20.159 21.458 -25.665 1.00 34.00 101 GLY A CA 1
ATOM 681 C C . GLY A 1 101 ? 19.032 20.464 -25.373 1.00 34.00 101 GLY A C 1
ATOM 682 O O . GLY A 1 101 ? 18.523 20.414 -24.258 1.00 34.00 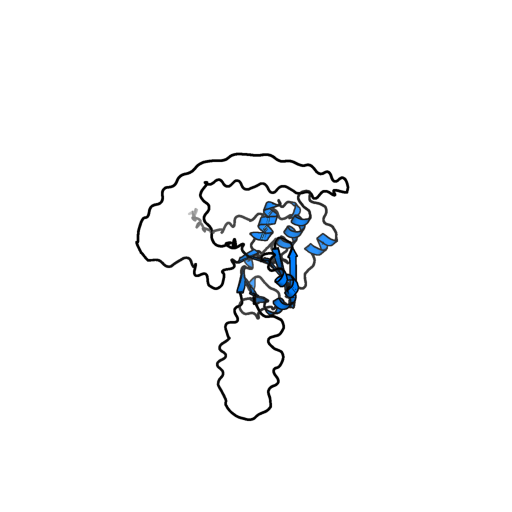101 GLY A O 1
ATOM 683 N N . GLY A 1 102 ? 18.698 19.607 -26.340 1.00 31.61 102 GLY A N 1
ATOM 684 C CA . GLY A 1 102 ? 17.889 18.415 -26.088 1.00 31.61 102 GLY A CA 1
ATOM 685 C C . GLY A 1 102 ? 18.707 17.319 -25.402 1.00 31.61 102 GLY A C 1
ATOM 686 O O . GLY A 1 102 ? 19.551 16.691 -26.037 1.00 31.61 102 GLY A O 1
ATOM 687 N N . PHE A 1 103 ? 18.426 17.050 -24.126 1.00 41.06 103 PHE A N 1
ATOM 688 C CA . PHE A 1 103 ? 18.772 15.771 -23.506 1.00 41.06 103 PHE A CA 1
ATOM 689 C C . PHE A 1 103 ? 17.547 14.861 -23.559 1.00 41.06 103 PHE A C 1
ATOM 691 O O . PHE A 1 103 ? 16.465 15.211 -23.087 1.00 41.06 103 PHE A O 1
ATOM 698 N N . GLY A 1 104 ? 17.731 13.719 -24.224 1.00 34.72 104 GLY A N 1
ATOM 699 C CA . GLY A 1 104 ? 16.688 12.780 -24.609 1.00 34.72 104 GLY A CA 1
ATOM 700 C C . GLY A 1 104 ? 15.911 12.217 -23.426 1.00 34.72 104 GLY A C 1
ATOM 701 O O . GLY A 1 104 ? 16.409 11.389 -22.668 1.00 34.72 104 GLY A O 1
ATOM 702 N N . GLY A 1 105 ? 14.644 12.612 -23.330 1.00 37.31 105 GLY A N 1
ATOM 703 C CA . GLY A 1 105 ? 13.626 11.817 -22.665 1.00 37.31 105 GLY A CA 1
ATOM 704 C C . GLY A 1 105 ? 13.253 10.659 -23.583 1.00 37.31 105 GLY A C 1
ATOM 705 O O . GLY A 1 105 ? 12.580 10.862 -24.592 1.00 37.31 105 GLY A O 1
ATOM 706 N N . GLY A 1 106 ? 13.710 9.453 -23.249 1.00 34.31 106 GLY A N 1
ATOM 707 C CA . GLY A 1 106 ? 13.263 8.212 -23.874 1.00 34.31 106 GLY A CA 1
ATOM 708 C C . GLY A 1 106 ? 11.775 7.992 -23.607 1.00 34.31 106 GLY A C 1
ATOM 709 O O . GLY A 1 106 ? 11.394 7.313 -22.657 1.00 34.31 106 GLY A O 1
ATOM 710 N N . GLY A 1 107 ? 10.931 8.597 -24.440 1.00 36.28 107 GLY A N 1
ATOM 711 C CA . GLY A 1 107 ? 9.509 8.308 -24.536 1.00 36.28 107 GLY A CA 1
ATOM 712 C C . GLY A 1 107 ? 9.314 6.947 -25.191 1.00 36.28 107 GLY A C 1
ATOM 713 O O . GLY A 1 107 ? 9.206 6.844 -26.409 1.00 36.28 107 GLY A O 1
ATOM 714 N N . GLY A 1 108 ? 9.288 5.894 -24.376 1.00 36.75 108 GLY A N 1
ATOM 715 C CA . GLY A 1 108 ? 8.849 4.570 -24.799 1.00 36.75 108 GLY A CA 1
ATOM 716 C C . GLY A 1 108 ? 7.350 4.596 -25.083 1.00 36.75 108 GLY A C 1
ATOM 717 O O . GLY A 1 108 ? 6.544 4.779 -24.172 1.00 36.75 108 GLY A O 1
ATOM 718 N N . GLY A 1 109 ? 6.999 4.457 -26.361 1.00 35.78 109 GLY A N 1
ATOM 719 C CA . GLY A 1 109 ? 5.638 4.511 -26.874 1.00 35.78 109 GLY A CA 1
ATOM 720 C C . GLY A 1 109 ? 4.687 3.547 -26.168 1.00 35.78 109 GLY A C 1
ATOM 721 O O . GLY A 1 109 ? 4.856 2.330 -26.203 1.00 35.78 109 GLY A O 1
ATOM 722 N N . GLY A 1 110 ? 3.637 4.112 -25.574 1.00 36.78 110 GLY A N 1
ATOM 723 C CA . GLY A 1 110 ? 2.439 3.371 -25.213 1.00 36.78 110 GLY A CA 1
ATOM 724 C C . GLY A 1 110 ? 1.693 2.992 -26.485 1.00 36.78 110 GLY A C 1
ATOM 725 O O . GLY A 1 110 ? 0.997 3.821 -27.070 1.00 36.78 110 GLY A O 1
ATOM 726 N N . GLY A 1 111 ? 1.864 1.743 -26.918 1.00 36.78 111 GLY A N 1
ATOM 727 C CA . GLY A 1 111 ? 1.044 1.126 -27.952 1.00 36.78 111 GLY A CA 1
ATOM 728 C C . GLY A 1 111 ? -0.426 1.216 -27.558 1.00 36.78 111 GLY A C 1
ATOM 729 O O . GLY A 1 111 ? -0.847 0.687 -26.529 1.00 36.78 111 GLY A O 1
ATOM 730 N N . GLY A 1 112 ? -1.186 1.950 -28.367 1.00 33.72 112 GLY A N 1
ATOM 731 C CA . GLY A 1 112 ? -2.614 2.132 -28.197 1.00 33.72 112 GLY A CA 1
ATOM 732 C C . GLY A 1 112 ? -3.351 0.802 -28.279 1.00 33.72 112 GLY A C 1
ATOM 733 O O . GLY A 1 112 ? -3.186 0.029 -29.223 1.00 33.72 112 GLY A O 1
ATOM 734 N N . PHE A 1 113 ? -4.217 0.568 -27.301 1.00 38.50 113 PHE A N 1
ATOM 735 C CA . PHE A 1 113 ? -5.255 -0.441 -27.407 1.00 38.50 113 PHE A CA 1
ATOM 736 C C . PHE A 1 113 ? -6.258 0.018 -28.469 1.00 38.50 113 PHE A C 1
ATOM 738 O O . PHE A 1 113 ? -7.120 0.859 -28.217 1.00 38.50 113 PHE A O 1
ATOM 745 N N . GLY A 1 114 ? -6.117 -0.531 -29.674 1.00 39.12 114 GLY A N 1
ATOM 746 C CA . GLY A 1 114 ? -7.144 -0.505 -30.705 1.00 39.12 114 GLY A CA 1
ATOM 747 C C . GLY A 1 114 ? -8.333 -1.356 -30.266 1.00 39.12 114 GLY A C 1
ATOM 748 O O . GLY A 1 114 ? -8.360 -2.560 -30.495 1.00 39.12 114 GLY A O 1
ATOM 749 N N . GLY A 1 115 ? -9.307 -0.723 -29.617 1.00 39.78 115 GLY A N 1
ATOM 750 C CA . GLY A 1 115 ? -10.652 -1.256 -29.431 1.00 39.78 115 GLY A CA 1
ATOM 751 C C . GLY A 1 115 ? -11.586 -0.579 -30.424 1.00 39.78 115 GLY A C 1
ATOM 752 O O . GLY A 1 115 ? -11.868 0.609 -30.295 1.00 39.78 115 GLY A O 1
ATOM 753 N N . GLY A 1 116 ? -12.023 -1.320 -31.442 1.00 38.72 116 GLY A N 1
ATOM 754 C CA . GLY A 1 116 ? -13.002 -0.846 -32.413 1.00 38.72 116 GLY A CA 1
ATOM 755 C C . GLY A 1 116 ? -14.367 -0.564 -31.782 1.00 38.72 116 GLY A C 1
ATOM 756 O O . GLY A 1 116 ? -14.760 -1.203 -30.809 1.00 38.72 116 GLY A O 1
ATOM 757 N N . GLY A 1 117 ? -15.111 0.364 -32.385 1.00 33.56 117 GLY A N 1
ATOM 758 C CA . GLY A 1 117 ? -16.531 0.527 -32.092 1.00 33.56 117 GLY A CA 1
ATOM 759 C C . GLY A 1 117 ? -17.084 1.914 -32.395 1.00 33.56 117 GLY A C 1
ATOM 760 O O . GLY A 1 117 ? -17.047 2.782 -31.539 1.00 33.56 117 GLY A O 1
ATOM 761 N N . GLY A 1 118 ? -17.649 2.066 -33.596 1.00 34.09 118 GLY A N 1
ATOM 762 C CA . GLY A 1 118 ? -18.899 2.799 -33.833 1.00 34.09 118 GLY A CA 1
ATOM 763 C C . GLY A 1 118 ? -18.935 4.303 -33.547 1.00 34.09 118 GLY A C 1
ATOM 764 O O . GLY A 1 118 ? -19.050 4.742 -32.408 1.00 34.09 118 GLY A O 1
ATOM 765 N N . GLY A 1 119 ? -18.990 5.099 -34.617 1.00 42.06 119 GLY A N 1
ATOM 766 C CA . GLY A 1 119 ? -19.384 6.502 -34.541 1.00 42.06 119 GLY A CA 1
ATOM 767 C C . GLY A 1 119 ? -20.789 6.689 -33.955 1.00 42.06 119 GLY A C 1
ATOM 768 O O . GLY A 1 119 ? -21.700 5.904 -34.214 1.00 42.06 119 GLY A O 1
ATOM 769 N N . GLY A 1 120 ? -20.970 7.769 -33.193 1.00 36.31 120 GLY A N 1
ATOM 770 C CA . GLY A 1 120 ? -22.277 8.131 -32.660 1.00 36.31 120 GLY A CA 1
ATOM 771 C C . GLY A 1 120 ? -22.273 9.262 -31.634 1.00 36.31 120 GLY A C 1
ATOM 772 O O . GLY A 1 120 ? -22.355 9.001 -30.446 1.00 36.31 120 GLY A O 1
ATOM 773 N N . ARG A 1 121 ? -22.331 10.498 -32.147 1.00 41.97 121 ARG A N 1
ATOM 774 C CA . ARG A 1 121 ? -23.070 11.661 -31.605 1.00 41.97 121 ARG A CA 1
ATOM 775 C C . ARG A 1 121 ? -22.533 12.397 -30.364 1.00 41.97 121 ARG A C 1
ATOM 777 O O . ARG A 1 121 ? -22.536 11.913 -29.241 1.00 41.97 121 ARG A O 1
ATOM 784 N N . MET A 1 122 ? -22.232 13.674 -30.614 1.00 45.25 122 MET A N 1
ATOM 785 C CA . MET A 1 122 ? -22.269 14.781 -29.658 1.00 45.25 122 MET A CA 1
ATOM 786 C C . MET A 1 122 ? -23.628 14.880 -28.945 1.00 45.25 122 MET A C 1
ATOM 788 O O . MET A 1 122 ? -24.678 14.865 -29.586 1.00 45.25 122 MET A O 1
ATOM 792 N N . GLY A 1 123 ? -23.575 15.065 -27.627 1.00 37.81 123 GLY A N 1
ATOM 793 C CA . GLY A 1 123 ? -24.681 15.452 -26.753 1.00 37.81 123 GLY A CA 1
ATOM 794 C C . GLY A 1 123 ? -24.112 15.739 -25.363 1.00 37.81 123 GLY A C 1
ATOM 795 O O . GLY A 1 123 ? -23.475 14.870 -24.780 1.00 37.81 123 GLY A O 1
ATOM 796 N N . GLY A 1 124 ? -24.224 16.984 -24.898 1.00 38.66 124 GLY A N 1
ATOM 797 C CA . GLY A 1 124 ? -23.500 17.493 -23.732 1.00 38.66 124 GLY A CA 1
ATOM 798 C C . GLY A 1 124 ? -23.955 16.963 -22.369 1.00 38.66 124 GLY A C 1
ATOM 799 O O . GLY A 1 124 ? -24.980 16.302 -22.240 1.00 38.66 124 GLY A O 1
ATOM 800 N N . GLY A 1 125 ? -23.200 17.354 -21.338 1.00 34.94 125 GLY A N 1
ATOM 801 C CA . GLY A 1 125 ? -23.624 17.277 -19.939 1.00 34.94 125 GLY A CA 1
ATOM 802 C C . GLY A 1 125 ? -22.712 16.429 -19.056 1.00 34.94 125 GLY A C 1
ATOM 803 O O . GLY A 1 125 ? -22.729 15.208 -19.125 1.00 34.94 125 GLY A O 1
ATOM 804 N N . GLY A 1 126 ? -21.971 17.098 -18.169 1.00 34.12 126 GLY A N 1
ATOM 805 C CA . GLY A 1 126 ? -21.277 16.477 -17.043 1.00 34.12 126 GLY A CA 1
ATOM 806 C C . GLY A 1 126 ? -19.935 15.857 -17.415 1.00 34.12 126 GLY A C 1
ATOM 807 O O . GLY A 1 126 ? -19.873 14.786 -18.006 1.00 34.12 126 GLY A O 1
ATOM 808 N N . GLY A 1 127 ? -18.839 16.500 -17.004 1.00 34.94 127 GLY A N 1
ATOM 809 C CA . GLY A 1 127 ? -17.529 15.856 -16.942 1.00 34.94 127 GLY A CA 1
ATOM 810 C C . GLY A 1 127 ? -17.588 14.702 -15.946 1.00 34.94 127 GLY A C 1
ATOM 811 O O . GLY A 1 127 ? -17.268 14.874 -14.771 1.00 34.94 127 GLY A O 1
ATOM 812 N N . GLY A 1 128 ? -18.071 13.547 -16.401 1.00 38.69 128 GLY A N 1
ATOM 813 C CA . GLY A 1 128 ? -18.112 12.326 -15.626 1.00 38.69 128 GLY A CA 1
ATOM 814 C C . GLY A 1 128 ? -16.696 12.031 -15.173 1.00 38.69 128 GLY A C 1
ATOM 815 O O . GLY A 1 128 ? -15.797 11.849 -15.994 1.00 38.69 128 GLY A O 1
ATOM 816 N N . PHE A 1 129 ? -16.472 12.026 -13.860 1.00 45.91 129 PHE A N 1
ATOM 817 C CA . PHE A 1 129 ? -15.258 11.444 -13.322 1.00 45.91 129 PHE A CA 1
ATOM 818 C C . PHE A 1 129 ? -15.217 10.011 -13.846 1.00 45.91 129 PHE A C 1
ATOM 820 O O . PHE A 1 129 ? -16.014 9.188 -13.404 1.00 45.91 129 PHE A O 1
ATOM 827 N N . ALA A 1 130 ? -14.326 9.706 -14.791 1.00 48.94 130 ALA A N 1
ATOM 828 C CA . ALA A 1 130 ? -13.917 8.328 -14.993 1.00 48.94 130 ALA A CA 1
ATOM 829 C C . ALA A 1 130 ? -13.412 7.872 -13.620 1.00 48.94 130 ALA A C 1
ATOM 831 O O . ALA A 1 130 ? -12.369 8.345 -13.153 1.00 48.94 130 ALA A O 1
ATOM 832 N N . GLN A 1 131 ? -14.236 7.096 -12.911 1.00 62.00 131 GLN A N 1
ATOM 833 C CA . GLN A 1 131 ? -13.988 6.685 -11.536 1.00 62.00 131 GLN A CA 1
ATOM 834 C C . GLN A 1 131 ? -12.846 5.673 -11.569 1.00 62.00 131 GLN A C 1
ATOM 836 O O . GLN A 1 131 ? -13.060 4.465 -11.599 1.00 62.00 131 GLN A O 1
ATOM 841 N N . ARG A 1 132 ? -11.610 6.171 -11.648 1.00 77.81 132 ARG A N 1
ATOM 842 C CA . ARG A 1 132 ? -10.430 5.333 -11.479 1.00 77.81 132 ARG A CA 1
ATOM 843 C C . ARG A 1 132 ? -10.470 4.784 -10.048 1.00 77.81 132 ARG A C 1
ATOM 845 O O . ARG A 1 132 ? -10.663 5.579 -9.123 1.00 77.81 132 ARG A O 1
ATOM 852 N N . PRO A 1 133 ? -10.345 3.460 -9.854 1.00 90.12 133 PRO A N 1
ATOM 853 C CA . PRO A 1 133 ? -10.299 2.894 -8.515 1.00 90.12 133 PRO A CA 1
ATOM 854 C C . PRO A 1 133 ? -9.063 3.417 -7.781 1.00 90.12 133 PRO A C 1
ATOM 856 O O . PRO A 1 133 ? -8.031 3.702 -8.396 1.00 90.12 133 PRO A O 1
ATOM 859 N N . LEU A 1 134 ? -9.164 3.512 -6.458 1.00 94.00 134 LEU A N 1
ATOM 860 C CA . LEU A 1 134 ? -7.984 3.601 -5.614 1.00 94.00 134 LEU A CA 1
ATOM 861 C C . LEU A 1 134 ? -7.364 2.215 -5.468 1.00 94.00 134 LEU A C 1
ATOM 863 O O . LEU A 1 134 ? -8.073 1.209 -5.442 1.00 94.00 134 LEU A O 1
ATOM 867 N N . TYR A 1 135 ? -6.049 2.170 -5.308 1.00 96.69 135 TYR A N 1
ATOM 868 C CA . TYR A 1 135 ? -5.317 0.948 -5.001 1.00 96.69 135 TYR A CA 1
ATOM 869 C C . TYR A 1 135 ? -4.707 1.079 -3.614 1.00 96.69 135 TYR A C 1
ATOM 871 O O . TYR A 1 135 ? -3.902 1.982 -3.378 1.00 96.69 135 TYR A O 1
ATOM 879 N N . VAL A 1 136 ? -5.082 0.173 -2.714 1.00 98.19 136 VAL A N 1
ATOM 880 C CA . VAL A 1 136 ? -4.466 0.017 -1.395 1.00 98.19 136 VAL A CA 1
ATOM 881 C C . VAL A 1 136 ? -3.473 -1.134 -1.476 1.00 98.19 136 VAL A C 1
ATOM 883 O O . VAL A 1 136 ? -3.875 -2.260 -1.760 1.00 98.19 136 VAL A O 1
ATOM 886 N N . ARG A 1 137 ? -2.185 -0.863 -1.261 1.00 98.19 137 ARG A N 1
ATOM 887 C CA . ARG A 1 137 ? -1.090 -1.812 -1.499 1.00 98.19 137 ARG A CA 1
ATOM 888 C C . ARG A 1 137 ? -0.175 -1.945 -0.287 1.00 98.19 137 ARG A C 1
ATOM 890 O O . ARG A 1 137 ? 0.255 -0.934 0.264 1.00 98.19 137 ARG A O 1
ATOM 897 N N . TRP A 1 138 ? 0.204 -3.174 0.063 1.00 97.62 138 TRP A N 1
ATOM 898 C CA . TRP A 1 138 ? 1.288 -3.435 1.019 1.00 97.62 138 TRP A CA 1
ATOM 899 C C . TRP A 1 138 ? 2.636 -3.085 0.396 1.00 97.62 138 TRP A C 1
ATOM 901 O O . TRP A 1 138 ? 3.247 -3.876 -0.314 1.00 97.62 138 TRP A O 1
ATOM 911 N N . GLN A 1 139 ? 3.100 -1.868 0.648 1.00 96.19 139 GLN A N 1
ATOM 912 C CA . GLN A 1 139 ? 4.324 -1.319 0.077 1.00 96.19 139 GLN A CA 1
ATOM 913 C C . GLN A 1 139 ? 5.583 -2.002 0.635 1.00 96.19 139 GLN A C 1
ATOM 915 O O . GLN A 1 139 ? 6.617 -2.033 -0.032 1.00 96.19 139 GLN A O 1
ATOM 920 N N . THR A 1 140 ? 5.506 -2.541 1.853 1.00 94.94 140 THR A N 1
ATOM 921 C CA . THR A 1 140 ? 6.598 -3.275 2.510 1.00 94.94 140 THR A CA 1
ATOM 922 C C . THR A 1 140 ? 6.704 -4.739 2.096 1.00 94.94 140 THR A C 1
ATOM 924 O O . THR A 1 140 ? 7.762 -5.330 2.315 1.00 94.94 140 THR A O 1
ATOM 927 N N . ALA A 1 141 ? 5.682 -5.299 1.439 1.00 95.31 141 ALA A N 1
ATOM 928 C CA . ALA A 1 141 ? 5.696 -6.684 0.992 1.00 95.31 141 ALA A CA 1
ATOM 929 C C . ALA A 1 141 ? 6.855 -6.936 0.017 1.00 95.31 141 ALA A C 1
ATOM 931 O O . ALA A 1 141 ? 7.056 -6.186 -0.943 1.00 95.31 141 ALA A O 1
ATOM 932 N N . ARG A 1 142 ? 7.603 -8.023 0.237 1.00 94.25 142 ARG A N 1
ATOM 933 C CA . ARG A 1 142 ? 8.771 -8.386 -0.581 1.00 94.25 142 ARG A CA 1
ATOM 934 C C . ARG A 1 142 ? 8.497 -8.380 -2.095 1.00 94.25 142 ARG A C 1
ATOM 936 O O . ARG A 1 142 ? 9.236 -7.680 -2.788 1.00 94.25 142 ARG A O 1
ATOM 943 N N . PRO A 1 143 ? 7.449 -9.041 -2.626 1.00 95.06 143 PRO A N 1
ATOM 944 C CA . PRO A 1 143 ? 7.211 -9.046 -4.071 1.00 95.06 143 PRO A CA 1
ATOM 945 C C . PRO A 1 143 ? 6.827 -7.659 -4.616 1.00 95.06 143 PRO A C 1
ATOM 947 O O . PRO A 1 143 ? 7.131 -7.327 -5.760 1.00 95.06 143 PRO A O 1
ATOM 950 N N . VAL A 1 144 ? 6.228 -6.797 -3.786 1.00 95.88 144 VAL A N 1
ATOM 951 C CA . VAL A 1 144 ? 5.933 -5.403 -4.150 1.00 95.88 144 VAL A CA 1
ATOM 952 C C . VAL A 1 144 ? 7.215 -4.571 -4.215 1.00 95.88 144 VAL A C 1
ATOM 954 O O . VAL A 1 144 ? 7.408 -3.837 -5.185 1.00 95.88 144 VAL A O 1
ATOM 957 N N . LYS A 1 145 ? 8.124 -4.700 -3.238 1.00 94.62 145 LYS A N 1
ATOM 958 C CA . LYS A 1 145 ? 9.446 -4.049 -3.287 1.00 94.62 145 LYS A CA 1
ATOM 959 C C . LYS A 1 145 ? 10.236 -4.478 -4.526 1.00 94.62 145 LYS A C 1
ATOM 961 O O . LYS A 1 145 ? 10.799 -3.629 -5.214 1.00 94.62 145 LYS A O 1
ATOM 966 N N . GLU A 1 146 ? 10.237 -5.775 -4.817 1.00 94.50 146 GLU A N 1
ATOM 967 C CA . GLU A 1 146 ? 10.870 -6.364 -5.999 1.00 94.50 146 GLU A CA 1
ATOM 968 C C . GLU A 1 146 ? 10.284 -5.782 -7.301 1.00 94.50 146 GLU A C 1
ATOM 970 O O . GLU A 1 146 ? 11.037 -5.311 -8.154 1.00 94.50 146 GLU A O 1
ATOM 975 N N . ALA A 1 147 ? 8.954 -5.679 -7.421 1.00 94.69 147 ALA A N 1
ATOM 976 C CA . ALA A 1 147 ? 8.301 -5.036 -8.568 1.00 94.69 147 ALA A CA 1
ATOM 977 C C . ALA A 1 147 ? 8.654 -3.549 -8.715 1.00 94.69 147 ALA A C 1
ATOM 979 O O . ALA A 1 147 ? 8.913 -3.079 -9.823 1.00 94.69 147 ALA A O 1
ATOM 980 N N . ILE A 1 148 ? 8.683 -2.793 -7.613 1.00 93.06 148 ILE A N 1
ATOM 981 C CA . ILE A 1 148 ? 9.067 -1.373 -7.632 1.00 93.06 148 ILE A CA 1
ATOM 982 C C . ILE A 1 148 ? 10.502 -1.222 -8.127 1.00 93.06 148 ILE A C 1
ATOM 984 O O . ILE A 1 148 ? 10.782 -0.343 -8.942 1.00 93.06 148 ILE A O 1
ATOM 988 N N . LEU A 1 149 ? 11.412 -2.071 -7.645 1.00 92.75 149 LEU A N 1
ATOM 989 C CA . LEU A 1 149 ? 12.799 -2.045 -8.079 1.00 92.75 149 LEU A CA 1
ATOM 990 C C . LEU A 1 149 ? 12.916 -2.407 -9.564 1.00 92.75 149 LEU A C 1
ATOM 992 O O . LEU A 1 149 ? 13.544 -1.661 -10.313 1.00 92.75 149 LEU A O 1
ATOM 996 N N . ARG A 1 150 ? 12.238 -3.471 -10.018 1.00 91.94 150 ARG A N 1
ATOM 997 C CA . ARG A 1 150 ? 12.194 -3.849 -11.441 1.00 91.94 150 ARG A CA 1
ATOM 998 C C . ARG A 1 150 ? 11.682 -2.719 -12.324 1.00 91.94 150 ARG A C 1
ATOM 1000 O O . ARG A 1 150 ? 12.287 -2.439 -13.353 1.00 91.94 150 ARG A O 1
ATOM 1007 N N . SER A 1 151 ? 10.625 -2.031 -11.895 1.00 90.38 151 SER A N 1
ATOM 1008 C CA . SER A 1 151 ? 10.069 -0.888 -12.623 1.00 90.38 151 SER A CA 1
ATOM 1009 C C . SER A 1 151 ? 11.066 0.264 -12.773 1.00 90.38 151 SER A C 1
ATOM 1011 O O . SER A 1 151 ? 10.981 0.993 -13.756 1.00 90.38 151 SER A O 1
ATOM 1013 N N . ARG A 1 152 ? 11.981 0.457 -11.813 1.00 88.31 152 ARG A N 1
ATOM 1014 C CA . ARG A 1 152 ? 13.001 1.520 -11.854 1.00 88.31 152 ARG A CA 1
ATOM 1015 C C . ARG A 1 152 ? 14.215 1.149 -12.697 1.00 88.31 152 ARG A C 1
ATOM 1017 O O . ARG A 1 152 ? 14.826 2.039 -13.271 1.00 88.31 152 ARG A O 1
ATOM 1024 N N . MET A 1 153 ? 14.558 -0.138 -12.764 1.00 85.44 153 MET A N 1
ATOM 1025 C CA . MET A 1 153 ? 15.652 -0.633 -13.609 1.00 85.44 153 MET A CA 1
ATOM 1026 C C . MET A 1 153 ? 15.299 -0.611 -15.105 1.00 85.44 153 MET A C 1
ATOM 1028 O O . MET A 1 153 ? 16.194 -0.656 -15.939 1.00 85.44 153 MET A O 1
ATOM 1032 N N . GLY A 1 154 ? 14.011 -0.544 -15.461 1.00 74.69 154 GLY A N 1
ATOM 1033 C CA . GLY A 1 154 ? 13.572 -0.556 -16.858 1.00 74.69 154 GLY A CA 1
ATOM 1034 C C . GLY A 1 154 ? 13.769 -1.915 -17.543 1.00 74.69 154 GLY A C 1
ATOM 1035 O O . GLY A 1 154 ? 14.029 -2.928 -16.890 1.00 74.69 154 GLY A O 1
ATOM 1036 N N . ALA A 1 155 ? 13.590 -1.950 -18.867 1.00 69.94 155 ALA A N 1
ATOM 1037 C CA . ALA A 1 155 ? 13.610 -3.188 -19.656 1.00 69.94 155 ALA A CA 1
ATOM 1038 C C . ALA A 1 155 ? 15.005 -3.826 -19.748 1.00 69.94 155 ALA A C 1
ATOM 1040 O O . ALA A 1 155 ? 15.112 -5.049 -19.683 1.00 69.94 155 ALA A O 1
ATOM 1041 N N . GLU A 1 156 ? 16.051 -3.003 -19.834 1.00 68.06 156 GLU A N 1
ATOM 1042 C CA . GLU A 1 156 ? 17.444 -3.446 -19.992 1.00 68.06 156 GLU A CA 1
ATOM 1043 C C . GLU A 1 156 ? 17.965 -4.194 -18.759 1.00 68.06 156 GLU A C 1
ATOM 1045 O O . GLU A 1 156 ? 18.875 -5.012 -18.865 1.00 68.06 156 GLU A O 1
ATOM 1050 N N . GLY A 1 157 ? 17.330 -3.983 -17.598 1.00 67.50 157 GLY A N 1
ATOM 1051 C CA . GLY A 1 157 ? 17.815 -4.543 -16.344 1.00 67.50 157 GLY A CA 1
ATOM 1052 C C . GLY A 1 157 ? 19.182 -3.967 -15.970 1.00 67.50 157 GLY A C 1
ATOM 1053 O O . GLY A 1 157 ? 19.654 -2.992 -16.544 1.00 67.50 157 GLY A O 1
ATOM 1054 N N . GLY A 1 158 ? 19.801 -4.538 -14.946 1.00 73.81 158 GLY A N 1
ATOM 1055 C CA . GLY A 1 158 ? 21.105 -4.094 -14.476 1.00 73.81 158 GLY A CA 1
ATOM 1056 C C . GLY A 1 158 ? 21.508 -4.804 -13.196 1.00 73.81 158 GLY A C 1
ATOM 1057 O O . GLY A 1 158 ? 20.716 -5.538 -12.596 1.00 73.81 158 GLY A O 1
ATOM 1058 N N . GLU A 1 159 ? 22.752 -4.589 -12.782 1.00 80.75 159 GLU A N 1
ATOM 1059 C CA . GLU A 1 159 ? 23.211 -5.048 -11.477 1.00 80.75 159 GLU A CA 1
ATOM 1060 C C . GLU A 1 159 ? 22.490 -4.292 -10.360 1.00 80.75 159 GLU A C 1
ATOM 1062 O O . GLU A 1 159 ? 22.258 -3.083 -10.438 1.00 80.75 159 GLU A O 1
ATOM 1067 N N . ILE A 1 160 ? 22.143 -5.022 -9.301 1.00 85.12 160 ILE A N 1
ATOM 1068 C CA . ILE A 1 160 ? 21.538 -4.433 -8.113 1.00 85.12 160 ILE A CA 1
ATOM 1069 C C . ILE A 1 160 ? 22.633 -3.671 -7.369 1.00 85.12 160 ILE A C 1
ATOM 1071 O O . ILE A 1 160 ? 23.605 -4.262 -6.897 1.00 85.12 160 ILE A O 1
ATOM 1075 N N . THR A 1 161 ? 22.474 -2.356 -7.236 1.00 87.94 161 THR A N 1
ATOM 1076 C CA . THR A 1 161 ? 23.401 -1.552 -6.434 1.00 87.94 161 THR A CA 1
ATOM 1077 C C . THR A 1 161 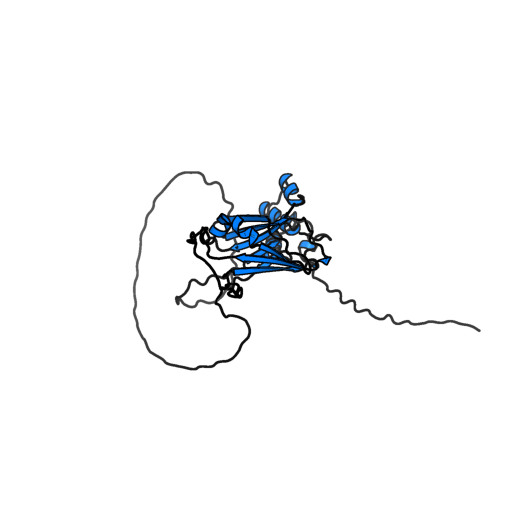? 23.257 -1.893 -4.951 1.00 87.94 161 THR A C 1
ATOM 1079 O O . THR A 1 161 ? 22.203 -2.343 -4.494 1.00 87.94 161 THR A O 1
ATOM 1082 N N . ALA A 1 162 ? 24.290 -1.618 -4.150 1.00 87.81 162 ALA A N 1
ATOM 1083 C CA . ALA A 1 162 ? 24.243 -1.870 -2.708 1.00 87.81 162 ALA A CA 1
ATOM 1084 C C . ALA A 1 162 ? 23.028 -1.207 -2.027 1.00 87.81 162 ALA A C 1
ATOM 1086 O O . ALA A 1 162 ? 22.427 -1.787 -1.125 1.00 87.81 162 ALA A O 1
ATOM 1087 N N . ASP A 1 163 ? 22.620 -0.020 -2.477 1.00 86.50 163 ASP A N 1
ATOM 1088 C CA . ASP A 1 163 ? 21.472 0.689 -1.906 1.00 86.50 163 ASP A CA 1
ATOM 1089 C C . ASP A 1 163 ? 20.126 0.096 -2.338 1.00 86.50 163 ASP A C 1
ATOM 1091 O O . ASP A 1 163 ? 19.177 0.063 -1.552 1.00 86.50 163 ASP A O 1
ATOM 1095 N N . GLN A 1 164 ? 20.040 -0.441 -3.556 1.00 89.25 164 GLN A N 1
ATOM 1096 C CA . GLN A 1 164 ? 18.867 -1.190 -4.006 1.00 89.25 164 GLN A CA 1
ATOM 1097 C C . GLN A 1 164 ? 18.718 -2.502 -3.228 1.00 89.25 164 GLN A C 1
ATOM 1099 O O . GLN A 1 164 ? 17.609 -2.846 -2.818 1.00 89.25 164 GLN A O 1
ATOM 1104 N N . GLN A 1 165 ? 19.829 -3.189 -2.948 1.00 89.00 165 GLN A N 1
ATOM 1105 C CA . GLN A 1 165 ? 19.818 -4.390 -2.116 1.00 89.00 165 GLN A CA 1
ATOM 1106 C C . GLN A 1 165 ? 19.381 -4.063 -0.682 1.00 89.00 165 GLN A C 1
ATOM 1108 O O . GLN A 1 165 ? 18.487 -4.716 -0.146 1.00 89.00 165 GLN A O 1
ATOM 1113 N N . LYS A 1 166 ? 19.913 -2.984 -0.089 1.00 87.62 166 LYS A N 1
ATOM 1114 C CA . LYS A 1 166 ? 19.457 -2.495 1.224 1.00 87.62 166 LYS A CA 1
ATOM 1115 C C . LYS A 1 166 ? 17.958 -2.204 1.234 1.00 87.62 166 LYS A C 1
ATOM 1117 O O . LYS A 1 166 ? 17.289 -2.540 2.202 1.00 87.62 166 LYS A O 1
ATOM 1122 N N . PHE A 1 167 ? 17.404 -1.607 0.178 1.00 86.62 167 PHE A N 1
ATOM 1123 C CA . PHE A 1 167 ? 15.961 -1.361 0.090 1.00 86.62 167 PHE A CA 1
ATOM 1124 C C . PHE A 1 167 ? 15.138 -2.661 0.143 1.00 86.62 167 PHE A C 1
ATOM 1126 O O . PHE A 1 167 ? 14.114 -2.719 0.841 1.00 86.62 167 PHE A O 1
ATOM 1133 N N . LEU A 1 168 ? 15.585 -3.705 -0.563 1.00 88.81 168 LEU A N 1
ATOM 1134 C CA . LEU A 1 168 ? 14.938 -5.015 -0.541 1.00 88.81 168 LEU A CA 1
ATOM 1135 C C . LEU A 1 168 ? 15.014 -5.641 0.857 1.00 88.81 168 LEU A C 1
ATOM 1137 O O . LEU A 1 168 ? 13.978 -6.044 1.398 1.00 88.81 168 LEU A O 1
ATOM 1141 N N . ASP A 1 169 ? 16.211 -5.684 1.439 1.00 86.19 169 ASP A N 1
ATOM 1142 C CA . ASP A 1 169 ? 16.517 -6.479 2.635 1.00 86.19 169 ASP A CA 1
ATOM 1143 C C . ASP A 1 169 ? 16.247 -5.769 3.956 1.00 86.19 169 ASP A C 1
ATOM 1145 O O . ASP A 1 169 ? 16.135 -6.443 4.973 1.00 86.19 169 ASP A O 1
ATOM 1149 N N . ALA A 1 170 ? 16.113 -4.439 3.964 1.00 77.69 170 ALA A N 1
ATOM 1150 C CA . ALA A 1 170 ? 15.862 -3.688 5.187 1.00 77.69 170 ALA A CA 1
ATOM 1151 C C . ALA A 1 170 ? 14.623 -4.250 5.915 1.00 77.69 170 ALA A C 1
ATOM 1153 O O . ALA A 1 170 ? 13.504 -4.126 5.377 1.00 77.69 170 ALA A O 1
ATOM 1154 N N . PRO A 1 171 ? 14.791 -4.830 7.125 1.00 68.62 171 PRO A N 1
ATOM 1155 C CA . PRO A 1 171 ? 13.674 -5.191 7.978 1.00 68.62 171 PRO A CA 1
ATOM 1156 C C . PRO A 1 171 ? 13.063 -3.877 8.454 1.00 68.62 171 PRO A C 1
ATOM 1158 O O . PRO A 1 171 ? 13.538 -3.243 9.390 1.00 68.62 171 PRO A O 1
ATOM 1161 N N . GLY A 1 172 ? 12.066 -3.389 7.718 1.00 78.19 172 GLY A N 1
ATOM 1162 C CA . GLY A 1 172 ? 11.429 -2.121 8.041 1.00 78.19 172 GLY A CA 1
ATOM 1163 C C . GLY A 1 172 ? 10.786 -2.201 9.422 1.00 78.19 172 GLY A C 1
ATOM 1164 O O . GLY A 1 172 ? 10.011 -3.120 9.678 1.00 78.19 172 GLY A O 1
ATOM 1165 N N . GLU A 1 173 ? 11.059 -1.219 10.280 1.00 89.44 173 GLU A N 1
ATOM 1166 C CA . GLU A 1 173 ? 10.430 -1.075 11.607 1.00 89.44 173 GLU A CA 1
ATOM 1167 C C . GLU A 1 173 ? 8.910 -0.861 11.527 1.00 89.44 173 GLU A C 1
ATOM 1169 O O . GLU A 1 173 ? 8.184 -1.017 12.509 1.00 89.44 173 GLU A O 1
ATOM 1174 N N . HIS A 1 174 ? 8.429 -0.512 10.333 1.00 95.38 174 HIS A N 1
ATOM 1175 C CA . HIS A 1 174 ? 7.035 -0.239 10.049 1.00 95.38 174 HIS A CA 1
ATOM 1176 C C . HIS A 1 174 ? 6.535 -1.151 8.932 1.00 95.38 174 HIS A C 1
ATOM 1178 O O . HIS A 1 174 ? 7.251 -1.404 7.961 1.00 95.38 174 HIS A O 1
ATOM 1184 N N . TYR A 1 175 ? 5.284 -1.592 9.029 1.00 96.81 175 TYR A N 1
ATOM 1185 C CA . TYR A 1 175 ? 4.514 -1.929 7.842 1.00 96.81 175 TYR A CA 1
ATOM 1186 C C . TYR A 1 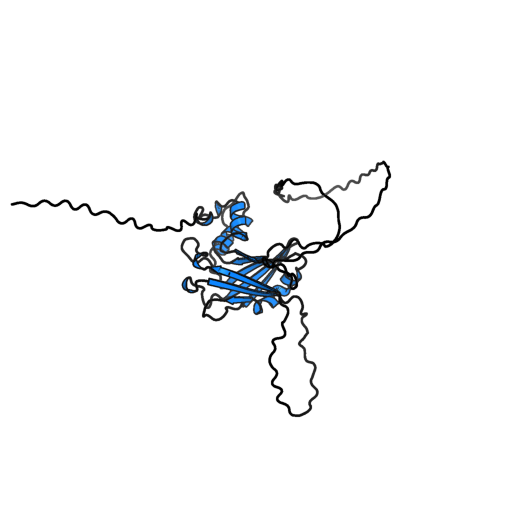175 ? 4.134 -0.641 7.113 1.00 96.81 175 TYR A C 1
ATOM 1188 O O . TYR A 1 175 ? 3.751 0.340 7.755 1.00 96.81 175 TYR A O 1
ATOM 1196 N N . ILE A 1 176 ? 4.209 -0.636 5.783 1.00 97.50 176 ILE A N 1
ATOM 1197 C CA . ILE A 1 176 ? 3.804 0.520 4.979 1.00 97.50 176 ILE A CA 1
ATOM 1198 C C . ILE A 1 176 ? 2.666 0.107 4.059 1.00 97.50 176 ILE A C 1
ATOM 1200 O O . ILE A 1 176 ? 2.824 -0.786 3.225 1.00 97.50 176 ILE A O 1
ATOM 1204 N N . VAL A 1 177 ? 1.535 0.798 4.176 1.00 98.44 177 VAL A N 1
ATOM 1205 C CA . VAL A 1 177 ? 0.408 0.666 3.248 1.00 98.44 177 VAL A CA 1
ATOM 1206 C C . VAL A 1 177 ? 0.316 1.931 2.409 1.00 98.44 177 VAL A C 1
ATOM 1208 O O . VAL A 1 177 ? 0.203 3.034 2.944 1.00 98.44 177 VAL A O 1
ATOM 1211 N N . ALA A 1 178 ? 0.379 1.774 1.090 1.00 98.25 178 ALA A N 1
ATOM 1212 C CA . ALA A 1 178 ? 0.207 2.860 0.139 1.00 98.25 178 ALA A CA 1
ATOM 1213 C C . ALA A 1 178 ? -1.243 2.908 -0.358 1.00 98.25 178 ALA A C 1
ATOM 1215 O O . ALA A 1 178 ? -1.812 1.874 -0.702 1.00 98.25 178 ALA A O 1
ATOM 1216 N N . VAL A 1 179 ? -1.827 4.102 -0.441 1.00 97.88 179 VAL A N 1
ATOM 1217 C CA . VAL A 1 179 ? -3.115 4.361 -1.095 1.00 97.88 179 VAL A CA 1
ATOM 1218 C C . VAL A 1 179 ? -2.860 5.268 -2.293 1.00 97.88 179 VAL A C 1
ATOM 1220 O O . VAL A 1 179 ? -2.466 6.422 -2.135 1.00 97.88 179 VAL A O 1
ATOM 1223 N N . SER A 1 180 ? -3.074 4.745 -3.496 1.00 95.31 180 SER A N 1
ATOM 1224 C CA . SER A 1 180 ? -2.769 5.421 -4.762 1.00 95.31 180 SER A CA 1
ATOM 1225 C C . SER A 1 180 ? -3.999 5.530 -5.661 1.00 95.31 180 SER A C 1
ATOM 1227 O O . SER A 1 180 ? -5.003 4.854 -5.442 1.00 95.31 180 SER A O 1
ATOM 1229 N N . GLY A 1 181 ? -3.921 6.384 -6.684 1.00 92.56 181 GLY A N 1
ATOM 1230 C CA . GLY A 1 181 ? -5.005 6.595 -7.653 1.00 92.56 181 GLY A CA 1
ATOM 1231 C C . GLY A 1 181 ? -5.868 7.827 -7.374 1.00 92.56 181 GLY A C 1
ATOM 1232 O O . GLY A 1 181 ? -6.827 8.081 -8.103 1.00 92.56 181 GLY A O 1
ATOM 1233 N N . PHE A 1 182 ? -5.524 8.629 -6.361 1.00 93.25 182 PHE A N 1
ATOM 1234 C CA . PHE A 1 182 ? -6.177 9.915 -6.140 1.00 93.25 182 PHE A CA 1
ATOM 1235 C C . PHE A 1 182 ? -5.901 10.855 -7.327 1.00 93.25 182 PHE A C 1
ATOM 1237 O O . PHE A 1 182 ? -4.754 10.954 -7.769 1.00 93.25 182 PHE A O 1
ATOM 1244 N N . PRO A 1 183 ? -6.911 11.573 -7.850 1.00 91.31 183 PRO A N 1
ATOM 1245 C CA . PRO A 1 183 ? -6.705 12.558 -8.909 1.00 91.31 183 PRO A CA 1
ATOM 1246 C C . PRO A 1 183 ? -5.685 13.640 -8.518 1.00 91.31 183 PRO A C 1
ATOM 1248 O O . PRO A 1 183 ? -5.740 14.137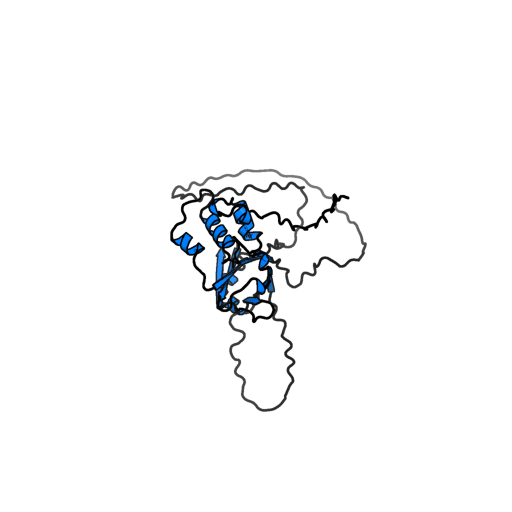 -7.396 1.00 91.31 183 PRO A O 1
ATOM 1251 N N . ALA A 1 184 ? -4.841 14.092 -9.455 1.00 91.31 184 ALA A N 1
ATOM 1252 C CA . ALA A 1 184 ? -3.828 15.135 -9.217 1.00 91.31 184 ALA A CA 1
ATOM 1253 C C . ALA A 1 184 ? -4.388 16.430 -8.589 1.00 91.31 184 ALA A C 1
ATOM 1255 O O . ALA A 1 184 ? -3.745 17.046 -7.745 1.00 91.31 184 ALA A O 1
ATOM 1256 N N . ARG A 1 185 ? -5.644 16.791 -8.901 1.00 89.94 185 ARG A N 1
ATOM 1257 C CA . ARG A 1 185 ? -6.370 17.913 -8.265 1.00 89.94 185 ARG A CA 1
ATOM 1258 C C . ARG A 1 185 ? -6.500 17.808 -6.736 1.00 89.94 185 ARG A C 1
ATOM 1260 O O . ARG A 1 185 ? -6.891 18.772 -6.088 1.00 89.94 185 ARG A O 1
ATOM 1267 N N . MET A 1 186 ? -6.237 16.636 -6.162 1.00 91.00 186 MET A N 1
ATOM 1268 C CA . MET A 1 186 ? -6.216 16.387 -4.723 1.00 91.00 186 MET A CA 1
ATOM 1269 C C . MET A 1 186 ? -4.796 16.472 -4.139 1.00 91.00 186 MET A C 1
ATOM 1271 O O . MET A 1 186 ? -4.560 15.901 -3.079 1.00 91.00 186 MET A O 1
ATOM 1275 N N . SER A 1 187 ? -3.851 17.178 -4.777 1.00 93.44 187 SER A N 1
ATOM 1276 C CA . SER A 1 187 ? -2.465 17.362 -4.292 1.00 93.44 187 SER A CA 1
ATOM 1277 C C . SER A 1 187 ? -2.382 17.810 -2.830 1.00 93.44 187 SER A C 1
ATOM 1279 O O . SER A 1 187 ? -1.509 17.357 -2.094 1.00 93.44 187 SER A O 1
ATOM 1281 N N . ARG A 1 188 ? -3.366 18.590 -2.364 1.00 92.19 188 ARG A N 1
ATOM 1282 C CA . ARG A 1 188 ? -3.509 18.989 -0.955 1.00 92.19 188 ARG A CA 1
ATOM 1283 C C . ARG A 1 188 ? -3.551 17.812 0.025 1.00 92.19 188 ARG A C 1
ATOM 1285 O O . ARG A 1 188 ? -3.160 17.992 1.175 1.00 92.19 188 ARG A O 1
ATOM 1292 N N . LEU A 1 189 ? -4.025 16.630 -0.387 1.00 93.19 189 LEU A N 1
ATOM 1293 C CA . LEU A 1 189 ? -3.959 15.419 0.440 1.00 93.19 189 LEU A CA 1
ATOM 1294 C C . LEU A 1 189 ? -2.509 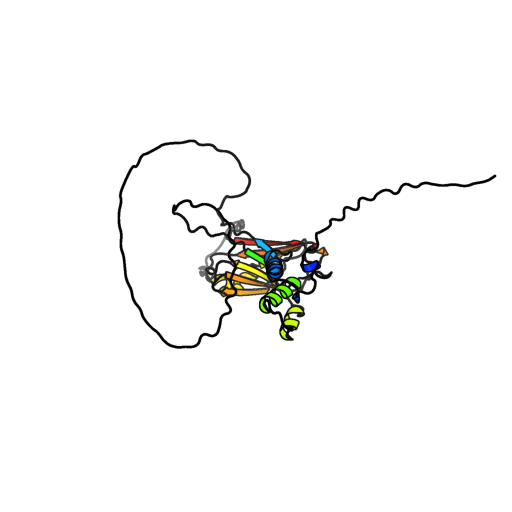15.006 0.693 1.00 93.19 189 LEU A C 1
ATOM 1296 O O . LEU A 1 189 ? -2.185 14.636 1.814 1.00 93.19 189 LEU A O 1
ATOM 1300 N N . ALA A 1 190 ? -1.641 15.100 -0.319 1.00 95.62 190 ALA A N 1
ATOM 1301 C CA . ALA A 1 190 ? -0.227 14.786 -0.163 1.00 95.62 190 ALA A CA 1
ATOM 1302 C C . ALA A 1 190 ? 0.476 15.806 0.743 1.00 95.62 190 ALA A C 1
ATOM 1304 O O . ALA A 1 190 ? 1.180 15.421 1.672 1.00 95.62 190 ALA A O 1
ATOM 1305 N N . GLU A 1 191 ? 0.224 17.099 0.519 1.00 94.50 191 GLU A N 1
ATOM 1306 C CA . GLU A 1 191 ? 0.782 18.200 1.322 1.00 94.50 191 GLU A CA 1
ATOM 1307 C C . GLU A 1 191 ? 0.401 18.093 2.807 1.00 94.50 191 GLU A C 1
ATOM 1309 O O . GLU A 1 191 ? 1.184 18.442 3.686 1.00 94.50 191 GLU A O 1
ATOM 1314 N N . ASN A 1 192 ? -0.802 17.586 3.097 1.00 94.50 192 ASN A N 1
ATOM 1315 C CA . ASN A 1 192 ? -1.330 17.448 4.454 1.00 94.50 192 ASN A CA 1
ATOM 1316 C C . ASN A 1 192 ? -1.346 15.995 4.951 1.00 94.50 192 ASN A C 1
ATOM 1318 O O . ASN A 1 192 ? -2.040 15.703 5.927 1.00 94.50 192 ASN A O 1
ATOM 1322 N N . ALA A 1 193 ? -0.596 15.088 4.315 1.00 96.06 193 ALA A N 1
ATOM 1323 C CA . ALA A 1 193 ? -0.677 13.653 4.588 1.00 96.06 193 ALA A CA 1
ATOM 1324 C C . ALA A 1 193 ? -0.442 13.314 6.065 1.00 96.06 193 ALA A C 1
ATOM 1326 O O . ALA A 1 193 ? -1.143 12.468 6.607 1.00 96.06 193 ALA A O 1
ATOM 1327 N N . GLY A 1 194 ? 0.455 14.031 6.751 1.00 96.31 194 GLY A N 1
ATOM 1328 C CA . GLY A 1 194 ? 0.725 13.820 8.178 1.00 96.31 194 GLY A CA 1
ATOM 1329 C C . GLY A 1 194 ? -0.512 13.946 9.080 1.00 96.31 194 GLY A C 1
ATOM 1330 O O . GLY A 1 194 ? -0.590 13.271 10.101 1.00 96.31 194 GLY A O 1
ATOM 1331 N N . ARG A 1 195 ? -1.524 14.734 8.684 1.00 94.38 195 ARG A N 1
ATOM 1332 C CA . ARG A 1 195 ? -2.798 14.857 9.421 1.00 94.38 195 ARG A CA 1
ATOM 1333 C C . ARG A 1 195 ? -3.713 13.643 9.264 1.00 94.38 195 ARG A C 1
ATOM 1335 O O . ARG A 1 195 ? -4.684 13.533 10.000 1.00 94.38 195 ARG A O 1
ATOM 1342 N N . LEU A 1 196 ? -3.427 12.764 8.306 1.00 95.88 196 LEU A N 1
ATOM 1343 C CA . LEU A 1 196 ? -4.221 11.571 8.022 1.00 95.88 196 LEU A CA 1
ATOM 1344 C C . LEU A 1 196 ? -3.759 10.352 8.829 1.00 95.88 196 LEU A C 1
ATOM 1346 O O . LEU A 1 196 ? -4.484 9.365 8.860 1.00 95.88 196 LEU A O 1
ATOM 1350 N N . ALA A 1 197 ? -2.589 10.395 9.480 1.00 96.75 197 ALA A N 1
ATOM 1351 C CA . ALA A 1 197 ? -2.094 9.261 10.266 1.00 96.75 197 ALA A CA 1
ATOM 1352 C C . ALA A 1 197 ? -3.081 8.812 11.369 1.00 96.75 197 ALA A C 1
ATOM 1354 O O . ALA A 1 197 ? -3.388 7.624 11.412 1.00 96.75 197 ALA A O 1
ATOM 1355 N N . PRO A 1 198 ? -3.684 9.714 12.176 1.00 96.12 198 PRO A N 1
ATOM 1356 C CA . PRO A 1 198 ? -4.654 9.311 13.201 1.00 96.12 198 PRO A CA 1
ATOM 1357 C C . PRO A 1 198 ? -5.956 8.720 12.639 1.00 96.12 198 PRO A C 1
ATOM 1359 O O . PRO A 1 198 ? -6.730 8.131 13.383 1.00 96.12 198 PRO A O 1
ATOM 1362 N N . GLU A 1 199 ? -6.220 8.901 11.343 1.00 96.31 199 GLU A N 1
ATOM 1363 C CA . GLU A 1 199 ? -7.429 8.416 10.670 1.00 96.31 199 GLU A CA 1
ATOM 1364 C C . GLU A 1 199 ? -7.221 7.037 10.020 1.00 96.31 199 GLU A C 1
ATOM 1366 O O . GLU A 1 199 ? -8.146 6.533 9.375 1.00 96.31 199 GLU A O 1
ATOM 1371 N N . ALA A 1 200 ? -6.015 6.461 10.133 1.00 98.12 200 ALA A N 1
ATOM 1372 C CA . ALA A 1 200 ? -5.624 5.202 9.512 1.00 98.12 200 ALA A CA 1
ATOM 1373 C C . ALA A 1 200 ? -5.217 4.145 10.547 1.00 98.12 200 ALA A C 1
ATOM 1375 O O . ALA A 1 200 ? -4.369 4.383 11.411 1.00 98.12 200 ALA A O 1
ATOM 1376 N N . HIS A 1 201 ? -5.756 2.936 10.405 1.00 98.00 201 HIS A N 1
ATOM 1377 C CA . HIS A 1 201 ? -5.466 1.809 11.290 1.00 98.00 201 HIS A CA 1
ATOM 1378 C C . HIS A 1 201 ? -5.540 0.464 10.557 1.00 98.00 201 HIS A C 1
ATOM 1380 O O . HIS A 1 201 ? -6.171 0.332 9.505 1.00 98.00 201 HIS A O 1
ATOM 1386 N N . LEU A 1 202 ? -4.875 -0.543 11.124 1.00 98.38 202 LEU A N 1
ATOM 1387 C CA . LEU A 1 202 ? -4.964 -1.939 10.703 1.00 98.38 202 LEU A CA 1
ATOM 1388 C C . LEU A 1 202 ? -5.775 -2.734 11.728 1.00 98.38 202 LEU A C 1
ATOM 1390 O O . LEU A 1 202 ? -5.400 -2.838 12.896 1.00 98.38 202 LEU A O 1
ATOM 1394 N N . GLU A 1 203 ? -6.876 -3.324 11.279 1.00 97.31 203 GLU A N 1
ATOM 1395 C CA . GLU A 1 203 ? -7.754 -4.164 12.087 1.00 97.31 203 GLU A CA 1
ATOM 1396 C C . GLU A 1 203 ? -7.385 -5.640 11.921 1.00 97.31 203 GLU A C 1
ATOM 1398 O O . GLU A 1 203 ? -7.236 -6.147 10.803 1.00 97.31 203 GLU A O 1
ATOM 1403 N N . ARG A 1 204 ? -7.275 -6.346 13.048 1.00 95.88 204 ARG A N 1
ATOM 1404 C CA . ARG A 1 204 ? -7.047 -7.794 13.125 1.00 95.88 204 ARG A CA 1
ATOM 1405 C C . ARG A 1 204 ? -8.068 -8.381 14.083 1.00 95.88 204 ARG A C 1
ATOM 1407 O O . ARG A 1 204 ? -8.427 -7.762 15.083 1.00 95.88 204 ARG A O 1
ATOM 1414 N N . LYS A 1 205 ? -8.579 -9.569 13.770 1.00 90.62 205 LYS A N 1
ATOM 1415 C CA . LYS A 1 205 ? -9.683 -10.146 14.539 1.00 90.62 205 LYS A CA 1
ATOM 1416 C C . LYS A 1 205 ? -9.249 -10.427 15.982 1.00 90.62 205 LYS A C 1
ATOM 1418 O O . LYS A 1 205 ? -8.359 -11.237 16.201 1.00 90.62 205 LYS A O 1
ATOM 1423 N N . GLY A 1 206 ? -9.941 -9.819 16.945 1.00 91.75 206 GLY A N 1
ATOM 1424 C CA . GLY A 1 206 ? -9.702 -10.051 18.373 1.00 91.75 206 GLY A CA 1
ATOM 1425 C C . GLY A 1 206 ? -8.439 -9.387 18.929 1.00 91.75 206 GLY A C 1
ATOM 1426 O O . GLY A 1 206 ? -8.028 -9.743 20.028 1.00 91.75 206 GLY A O 1
ATOM 1427 N N . LYS A 1 207 ? -7.833 -8.450 18.190 1.00 95.12 207 LYS A N 1
ATOM 1428 C CA . LYS A 1 207 ? -6.698 -7.632 18.634 1.00 95.12 207 LYS A CA 1
ATOM 1429 C C . LYS A 1 207 ? -7.056 -6.152 18.559 1.00 95.12 207 LYS A C 1
ATOM 1431 O O . LYS A 1 207 ? -7.918 -5.764 17.766 1.00 95.12 207 LYS A O 1
ATOM 1436 N N . ASP A 1 208 ? -6.340 -5.338 19.323 1.00 95.31 208 ASP A N 1
ATOM 1437 C CA . ASP A 1 208 ? -6.468 -3.889 19.231 1.00 95.31 208 ASP A CA 1
ATOM 1438 C C . ASP A 1 208 ? -6.034 -3.384 17.839 1.00 95.31 208 ASP A C 1
ATOM 1440 O O . ASP A 1 208 ? -5.085 -3.925 17.239 1.00 95.31 208 ASP A O 1
ATOM 1444 N N . PRO A 1 209 ? -6.720 -2.358 17.295 1.00 96.12 209 PRO A N 1
ATOM 1445 C CA . PRO A 1 209 ? -6.325 -1.732 16.043 1.00 96.12 209 PRO A CA 1
ATOM 1446 C C . PRO A 1 209 ? -4.911 -1.158 16.125 1.00 96.12 209 PRO A C 1
ATOM 1448 O O . PRO A 1 209 ? -4.574 -0.404 17.036 1.00 96.12 209 PRO A O 1
ATOM 1451 N N . LEU A 1 210 ? -4.088 -1.472 15.128 1.00 96.69 210 LEU A N 1
ATOM 1452 C CA . LEU A 1 210 ? -2.744 -0.922 15.015 1.00 96.69 210 LEU A CA 1
ATOM 1453 C C . LEU A 1 210 ? -2.823 0.417 14.272 1.00 96.69 210 LEU A C 1
ATOM 1455 O O . LEU A 1 210 ? -3.027 0.442 13.058 1.00 96.69 210 LEU A O 1
ATOM 1459 N N . ALA A 1 211 ? -2.709 1.528 14.999 1.00 97.44 211 ALA A N 1
ATOM 1460 C CA . ALA A 1 211 ? -2.788 2.874 14.432 1.00 97.44 211 ALA A CA 1
ATOM 1461 C C . ALA A 1 211 ? -1.532 3.239 13.621 1.00 97.44 211 ALA A C 1
ATOM 1463 O O . ALA A 1 211 ? -0.419 2.813 13.946 1.00 97.44 211 ALA A O 1
ATOM 1464 N N . ALA A 1 212 ? -1.696 4.053 12.575 1.00 98.12 212 ALA A N 1
ATOM 1465 C CA . ALA A 1 212 ? -0.553 4.618 11.869 1.00 98.12 212 ALA A CA 1
ATOM 1466 C C . ALA A 1 212 ? 0.138 5.666 12.751 1.00 98.12 212 ALA A C 1
ATOM 1468 O O . ALA A 1 212 ? -0.492 6.588 13.266 1.00 98.12 212 ALA A O 1
ATOM 1469 N N . VAL A 1 213 ? 1.458 5.560 12.882 1.00 97.94 213 VAL A N 1
ATOM 1470 C CA . VAL A 1 213 ? 2.278 6.528 13.633 1.00 97.94 213 VAL A CA 1
ATOM 1471 C C . VAL A 1 213 ? 2.754 7.683 12.756 1.00 97.94 213 VAL A C 1
ATOM 1473 O O . VAL A 1 213 ? 3.165 8.728 13.254 1.00 97.94 213 VAL A O 1
ATOM 1476 N N . LYS A 1 214 ? 2.704 7.503 11.433 1.00 97.88 214 LYS A N 1
ATOM 1477 C CA . LYS A 1 214 ? 3.146 8.490 10.450 1.00 97.88 214 LYS A CA 1
ATOM 1478 C C . LYS A 1 214 ? 2.403 8.298 9.133 1.00 97.88 214 LYS A C 1
ATOM 1480 O O . LYS A 1 214 ? 2.035 7.180 8.771 1.00 97.88 214 LYS A O 1
ATOM 1485 N N . ALA A 1 215 ? 2.233 9.395 8.403 1.00 98.19 215 ALA A N 1
ATOM 1486 C CA . ALA A 1 215 ? 1.759 9.380 7.032 1.00 98.19 215 ALA A CA 1
ATOM 1487 C C . ALA A 1 215 ? 2.556 10.370 6.171 1.00 98.19 215 ALA A C 1
ATOM 1489 O O . ALA A 1 215 ? 2.872 11.476 6.610 1.00 98.19 215 ALA A O 1
ATOM 1490 N N . GLU A 1 216 ? 2.882 9.963 4.948 1.00 98.25 216 GLU A N 1
ATOM 1491 C CA . GLU A 1 216 ? 3.588 10.771 3.950 1.00 98.25 216 GLU A CA 1
ATOM 1492 C C . GLU A 1 216 ? 2.797 10.820 2.647 1.00 98.25 216 GLU A C 1
ATOM 1494 O O . GLU A 1 216 ? 2.080 9.883 2.301 1.00 98.25 216 GLU A O 1
ATOM 1499 N N . GLY A 1 217 ? 2.935 11.917 1.910 1.00 97.25 217 GLY A N 1
ATOM 1500 C CA . GLY A 1 217 ? 2.242 12.132 0.651 1.00 97.25 217 GLY A CA 1
ATOM 1501 C C . GLY A 1 217 ? 3.20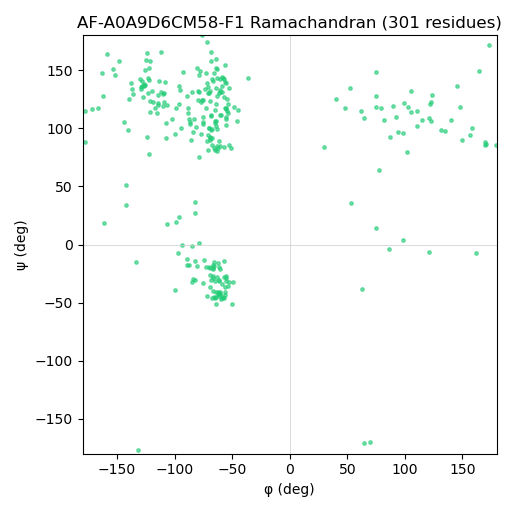9 12.384 -0.490 1.00 97.25 217 GLY A C 1
ATOM 1502 O O . GLY A 1 217 ? 4.208 13.082 -0.329 1.00 97.25 217 GLY A O 1
ATOM 1503 N N . ARG A 1 218 ? 2.889 11.847 -1.664 1.00 96.38 218 ARG A N 1
ATOM 1504 C CA . ARG A 1 218 ? 3.544 12.172 -2.930 1.00 96.38 218 ARG A CA 1
ATOM 1505 C C . ARG A 1 218 ? 2.492 12.600 -3.938 1.00 96.38 218 ARG A C 1
ATOM 1507 O O . ARG A 1 218 ? 1.436 11.983 -4.044 1.00 96.38 218 ARG A O 1
ATOM 1514 N N . ALA A 1 219 ? 2.790 13.654 -4.680 1.00 94.50 219 ALA A N 1
ATOM 1515 C CA . ALA A 1 219 ? 1.965 14.126 -5.777 1.00 94.50 219 ALA A CA 1
ATOM 1516 C C . ALA A 1 219 ? 2.840 14.287 -7.017 1.00 94.50 219 ALA A C 1
ATOM 1518 O O . ALA A 1 219 ? 3.979 14.742 -6.925 1.00 94.50 219 ALA A O 1
ATOM 1519 N N . ASN A 1 220 ? 2.298 13.916 -8.167 1.00 89.12 220 ASN A N 1
ATOM 1520 C CA . ASN A 1 220 ? 2.831 14.276 -9.472 1.00 89.12 220 ASN A CA 1
ATOM 1521 C C . ASN A 1 220 ? 1.686 14.807 -10.347 1.00 89.12 220 ASN A C 1
ATOM 1523 O O . ASN A 1 220 ? 0.542 14.918 -9.898 1.00 89.12 220 ASN A O 1
ATOM 1527 N N . GLU A 1 221 ? 1.979 15.126 -11.604 1.00 88.25 221 GLU A N 1
ATOM 1528 C CA . GLU A 1 221 ? 0.988 15.668 -12.542 1.00 88.25 221 GLU A CA 1
ATOM 1529 C C . GLU A 1 221 ? -0.195 14.718 -12.806 1.00 88.25 221 GLU A C 1
ATOM 1531 O O . GLU A 1 221 ? -1.269 15.151 -13.220 1.00 88.25 221 GLU A O 1
ATOM 1536 N N . GLN A 1 222 ? -0.026 13.417 -12.554 1.00 86.50 222 GLN A N 1
ATOM 1537 C CA . GLN A 1 222 ? -1.002 12.386 -12.898 1.00 86.50 222 GLN A CA 1
ATOM 1538 C C . GLN A 1 222 ? -1.863 11.950 -11.708 1.00 86.50 222 GLN A C 1
ATOM 1540 O O . GLN A 1 222 ? -3.062 11.690 -11.879 1.00 86.50 222 GLN A O 1
ATOM 1545 N N . ALA A 1 223 ? -1.271 11.839 -10.518 1.00 91.69 223 ALA A N 1
ATOM 1546 C CA . ALA A 1 223 ? -1.919 11.265 -9.349 1.00 91.69 223 ALA A CA 1
ATOM 1547 C C . ALA A 1 223 ? -1.280 11.691 -8.019 1.00 91.69 223 ALA A C 1
ATOM 1549 O O . ALA A 1 223 ? -0.143 12.158 -7.942 1.00 91.69 223 ALA A O 1
ATOM 1550 N N . VAL A 1 224 ? -2.041 11.458 -6.954 1.00 95.19 224 VAL A N 1
ATOM 1551 C CA . VAL A 1 224 ? -1.587 11.523 -5.566 1.00 95.19 224 VAL A CA 1
ATOM 1552 C C . VAL A 1 224 ? -1.500 10.109 -4.989 1.00 95.19 224 VAL A C 1
ATOM 1554 O O . VAL A 1 224 ? -2.361 9.258 -5.236 1.00 95.19 224 VAL A O 1
ATOM 1557 N N . GLU A 1 225 ? -0.454 9.870 -4.207 1.00 96.88 225 GLU A N 1
ATOM 1558 C CA . GLU A 1 225 ? -0.212 8.643 -3.456 1.00 96.88 225 GLU A CA 1
ATOM 1559 C C . GLU A 1 225 ? 0.095 8.986 -1.994 1.00 96.88 225 GLU A C 1
ATOM 1561 O O . GLU A 1 225 ? 0.874 9.893 -1.699 1.00 96.88 225 GLU A O 1
ATOM 1566 N N . LEU A 1 226 ? -0.536 8.264 -1.073 1.00 98.12 226 LEU A N 1
ATOM 1567 C CA . LEU A 1 226 ? -0.362 8.405 0.370 1.00 98.12 226 LEU A CA 1
ATOM 1568 C C . LEU A 1 226 ? 0.290 7.140 0.925 1.00 98.12 226 LEU A C 1
ATOM 1570 O O . LEU A 1 226 ? -0.067 6.043 0.511 1.00 98.12 226 LEU A O 1
ATOM 1574 N N . TYR A 1 227 ? 1.201 7.283 1.879 1.00 98.44 227 TYR A N 1
ATOM 1575 C CA . TYR A 1 227 ? 1.916 6.194 2.539 1.00 98.44 227 TYR A CA 1
ATOM 1576 C C . TYR A 1 227 ? 1.648 6.258 4.036 1.00 98.44 227 TYR A C 1
ATOM 1578 O O . TYR A 1 227 ? 1.932 7.278 4.657 1.00 98.44 227 TYR A O 1
ATOM 1586 N N . PHE A 1 228 ? 1.136 5.177 4.617 1.00 98.62 228 PHE A N 1
ATOM 1587 C CA . PHE A 1 228 ? 0.838 5.064 6.045 1.00 98.62 228 PHE A CA 1
ATOM 1588 C C . PHE A 1 228 ? 1.789 4.069 6.699 1.00 98.62 228 PHE A C 1
ATOM 1590 O O . PHE A 1 228 ? 1.971 2.969 6.181 1.00 98.62 228 PHE A O 1
ATOM 1597 N N . PHE A 1 229 ? 2.385 4.461 7.824 1.00 98.19 229 PHE A N 1
ATOM 1598 C CA . PHE A 1 229 ? 3.412 3.702 8.531 1.00 98.19 229 PHE A CA 1
ATOM 1599 C C . PHE A 1 229 ? 2.838 3.172 9.843 1.00 98.19 229 PHE A C 1
ATOM 1601 O O . PHE A 1 229 ? 2.446 3.952 10.711 1.00 98.19 229 PHE A O 1
ATOM 1608 N N . PHE A 1 230 ? 2.821 1.853 9.992 1.00 98.00 230 PHE A N 1
ATOM 1609 C CA . PHE A 1 230 ? 2.293 1.150 11.160 1.00 98.00 230 PHE A CA 1
ATOM 1610 C C . PHE A 1 230 ? 3.434 0.435 11.880 1.00 98.00 230 PHE A C 1
ATOM 1612 O O . PHE A 1 230 ? 4.174 -0.290 11.217 1.00 98.00 230 PHE A O 1
ATOM 1619 N N . PRO A 1 231 ? 3.611 0.607 13.195 1.00 96.62 231 PRO A N 1
ATOM 1620 C CA . PRO A 1 231 ? 4.741 0.015 13.903 1.00 96.62 231 PRO A CA 1
ATOM 1621 C C . PRO A 1 231 ? 4.627 -1.515 13.933 1.00 96.62 231 PRO A C 1
ATOM 1623 O O . PRO A 1 231 ? 3.540 -2.054 14.115 1.00 96.62 231 PRO A O 1
ATOM 1626 N N . LYS A 1 232 ? 5.744 -2.240 13.801 1.00 94.25 232 LYS A N 1
ATOM 1627 C CA . LYS A 1 232 ? 5.766 -3.715 13.917 1.00 94.25 232 LYS A CA 1
ATOM 1628 C C . LYS A 1 232 ? 5.829 -4.215 15.375 1.00 94.25 232 LYS A C 1
ATOM 1630 O O . LYS A 1 232 ? 6.352 -5.294 15.632 1.00 94.25 232 LYS A O 1
ATOM 1635 N N . THR A 1 233 ? 5.322 -3.436 16.333 1.00 89.88 233 THR A N 1
ATOM 1636 C CA . THR A 1 233 ? 5.372 -3.737 17.780 1.00 89.88 233 THR A CA 1
ATOM 1637 C C . THR A 1 233 ? 4.498 -4.925 18.183 1.00 89.88 233 THR A C 1
ATOM 1639 O O . THR A 1 233 ? 4.844 -5.643 19.115 1.00 89.88 233 THR A O 1
ATOM 1642 N N . ASP A 1 234 ? 3.399 -5.154 17.465 1.00 90.50 234 ASP A N 1
ATOM 1643 C CA . ASP A 1 234 ? 2.571 -6.359 17.556 1.00 90.50 234 ASP A CA 1
ATOM 1644 C C . ASP A 1 234 ? 2.476 -6.984 16.151 1.00 90.50 234 ASP A C 1
ATOM 1646 O O . ASP A 1 234 ? 1.645 -6.556 15.338 1.00 90.50 234 ASP A O 1
ATOM 1650 N N . PRO A 1 235 ? 3.381 -7.925 15.815 1.00 92.56 235 PRO A N 1
ATOM 1651 C CA . PRO A 1 235 ? 3.498 -8.468 14.470 1.00 92.56 235 PRO A CA 1
ATOM 1652 C C . PRO A 1 235 ? 2.211 -9.118 13.954 1.00 92.56 235 PRO A C 1
ATOM 1654 O O . PRO A 1 235 ? 1.481 -9.805 14.670 1.00 92.56 235 PRO A O 1
ATOM 1657 N N . ILE A 1 236 ? 1.967 -8.930 12.661 1.00 95.38 236 ILE A N 1
ATOM 1658 C CA . ILE A 1 236 ? 0.911 -9.618 11.920 1.00 95.38 236 ILE A CA 1
ATOM 1659 C C . ILE A 1 236 ? 1.406 -11.021 11.576 1.00 95.38 236 ILE A C 1
ATOM 1661 O O . ILE A 1 236 ? 2.451 -11.169 10.941 1.00 95.38 236 ILE A O 1
ATOM 1665 N N . VAL A 1 237 ? 0.648 -12.041 11.972 1.00 95.44 237 VAL A N 1
ATOM 1666 C CA . VAL A 1 237 ? 0.999 -13.460 11.790 1.00 95.44 237 VAL A CA 1
ATOM 1667 C C . VAL A 1 237 ? -0.103 -14.209 11.048 1.00 95.44 237 VAL A C 1
ATOM 1669 O O . VAL A 1 237 ? -1.252 -13.780 11.042 1.00 95.44 237 VAL A O 1
ATOM 1672 N N . LEU A 1 238 ? 0.209 -15.356 10.434 1.00 95.62 238 LEU A N 1
ATOM 1673 C CA . LEU A 1 238 ? -0.772 -16.134 9.655 1.00 95.62 238 LEU A CA 1
ATOM 1674 C C . LEU A 1 238 ? -2.033 -16.509 10.457 1.00 95.62 238 LEU A C 1
ATOM 1676 O O . LEU A 1 238 ? -3.127 -16.538 9.887 1.00 95.62 238 LEU A O 1
ATOM 1680 N N . ASP A 1 239 ? -1.901 -16.712 11.770 1.00 95.31 239 ASP A N 1
ATOM 1681 C CA . ASP A 1 239 ? -3.007 -17.030 12.682 1.00 95.31 239 ASP A CA 1
ATOM 1682 C C . ASP A 1 239 ? -4.021 -15.890 12.845 1.00 95.31 239 ASP A C 1
ATOM 1684 O O . ASP A 1 239 ? -5.185 -16.149 13.169 1.00 95.31 239 ASP A O 1
ATOM 1688 N N . ASP A 1 240 ? -3.638 -14.648 12.522 1.00 95.81 240 ASP A N 1
ATOM 1689 C CA . ASP A 1 240 ? -4.574 -13.521 12.451 1.00 95.81 240 ASP A CA 1
ATOM 1690 C C . ASP A 1 240 ? -5.588 -13.714 11.306 1.00 95.81 240 ASP A C 1
ATOM 1692 O O . ASP A 1 240 ? -6.660 -13.105 11.314 1.00 95.81 240 ASP A O 1
ATOM 1696 N N . LYS A 1 241 ? -5.284 -14.604 10.339 1.00 96.44 241 LYS A N 1
ATOM 1697 C CA . LYS A 1 241 ? -6.043 -14.994 9.127 1.00 96.44 241 LYS A CA 1
ATOM 1698 C C . LYS A 1 241 ? -6.264 -13.868 8.123 1.00 96.44 241 LYS A C 1
ATOM 1700 O O . LYS A 1 241 ? -6.229 -14.096 6.911 1.00 96.44 241 LYS A O 1
ATOM 1705 N N . GLN A 1 242 ? -6.516 -12.667 8.614 1.00 97.12 242 GLN A N 1
ATOM 1706 C CA . GLN A 1 242 ? -6.904 -11.504 7.850 1.00 97.12 242 GLN A CA 1
ATOM 1707 C C . GLN A 1 242 ? -6.437 -10.230 8.555 1.00 97.12 242 GLN A C 1
ATOM 1709 O O . GLN A 1 242 ? -6.489 -10.124 9.778 1.00 97.12 242 GLN A O 1
ATOM 1714 N N . VAL A 1 243 ? -6.082 -9.236 7.751 1.00 98.00 243 VAL A N 1
ATOM 1715 C CA . VAL A 1 243 ? -5.894 -7.852 8.183 1.00 98.00 243 VAL A CA 1
ATOM 1716 C C . VAL A 1 243 ? -6.739 -6.936 7.296 1.00 98.00 243 VAL A C 1
ATOM 1718 O O . VAL A 1 243 ? -6.842 -7.151 6.084 1.00 98.00 243 VAL A O 1
ATOM 1721 N N . GLU A 1 244 ? -7.390 -5.939 7.888 1.00 98.44 244 GLU A N 1
ATOM 1722 C CA . GLU A 1 244 ? -8.115 -4.893 7.162 1.00 98.44 244 GLU A CA 1
ATOM 1723 C C . GLU A 1 244 ? -7.433 -3.544 7.392 1.00 98.44 244 GLU A C 1
ATOM 1725 O O . GLU A 1 244 ? -7.288 -3.098 8.523 1.00 98.44 244 GLU A O 1
ATOM 1730 N N . PHE A 1 245 ? -7.006 -2.896 6.312 1.00 98.50 245 PHE A N 1
ATOM 1731 C CA . PHE A 1 245 ? -6.646 -1.487 6.341 1.00 98.50 245 PHE A CA 1
ATOM 1732 C C . PHE A 1 245 ? -7.919 -0.650 6.291 1.00 98.50 245 PHE A C 1
ATOM 1734 O O . PHE A 1 245 ? -8.773 -0.873 5.427 1.00 98.50 245 PHE A O 1
ATOM 1741 N N . ALA A 1 246 ? -8.011 0.336 7.174 1.00 97.75 246 ALA A N 1
ATOM 1742 C CA . ALA A 1 246 ? -9.082 1.313 7.199 1.00 97.75 246 ALA A CA 1
ATOM 1743 C C . ALA A 1 246 ? -8.499 2.728 7.261 1.00 97.75 246 ALA A C 1
ATOM 1745 O O . ALA A 1 246 ? -7.573 2.998 8.019 1.00 97.75 246 ALA A O 1
ATOM 1746 N N . LEU A 1 247 ? -9.062 3.625 6.456 1.00 96.94 247 LEU A N 1
ATOM 1747 C CA . LEU A 1 247 ? -8.763 5.052 6.435 1.00 96.94 247 LEU A CA 1
ATOM 1748 C C . LEU A 1 247 ? -10.069 5.833 6.317 1.00 96.94 247 LEU A C 1
ATOM 1750 O O . LEU A 1 247 ? -10.892 5.538 5.450 1.00 96.94 247 LEU A O 1
ATOM 1754 N N . THR A 1 248 ? -10.241 6.871 7.130 1.00 94.19 248 THR A N 1
ATOM 1755 C CA . THR A 1 248 ? -11.370 7.802 6.995 1.00 94.19 248 THR A CA 1
ATOM 1756 C C . THR A 1 248 ? -10.895 9.143 6.443 1.00 94.19 248 THR A C 1
ATOM 1758 O O . THR A 1 248 ? -10.310 9.955 7.152 1.00 94.19 248 THR A O 1
ATOM 1761 N N . LEU A 1 249 ? -11.170 9.421 5.164 1.00 90.12 249 LEU A N 1
ATOM 1762 C CA . LEU A 1 249 ? -10.813 10.708 4.563 1.00 90.12 249 LEU A CA 1
ATOM 1763 C C . LEU A 1 249 ? -11.866 11.769 4.864 1.00 90.12 249 LEU A C 1
ATOM 1765 O O . LEU A 1 249 ? -12.948 11.783 4.276 1.00 90.12 249 LEU A O 1
ATOM 1769 N N . ARG A 1 250 ? -11.533 12.713 5.737 1.00 84.94 250 ARG A N 1
ATOM 1770 C CA . ARG A 1 250 ? -12.388 13.868 6.023 1.00 84.94 250 ARG A CA 1
ATOM 1771 C C . ARG A 1 250 ? -12.142 14.965 4.990 1.00 84.94 250 ARG A C 1
ATOM 1773 O O . ARG A 1 250 ? -11.203 15.752 5.084 1.00 84.94 250 ARG A O 1
ATOM 1780 N N . MET A 1 251 ? -13.000 14.999 3.974 1.00 67.06 251 MET A N 1
ATOM 1781 C CA . MET A 1 251 ? -12.974 15.994 2.900 1.00 67.06 251 MET A CA 1
ATOM 1782 C C . MET A 1 251 ? -13.602 17.307 3.394 1.00 67.06 251 MET A C 1
ATOM 1784 O O . MET A 1 251 ? -14.738 17.618 3.060 1.00 67.06 251 MET A O 1
ATOM 1788 N N . GLY A 1 252 ? -12.885 18.068 4.223 1.00 55.19 252 GLY A N 1
ATOM 1789 C CA . GLY A 1 252 ? -13.342 19.384 4.685 1.00 55.19 252 GLY A CA 1
ATOM 1790 C C . GLY A 1 252 ? -13.225 19.570 6.192 1.00 55.19 252 GLY A C 1
ATOM 1791 O O . GLY A 1 252 ? -14.087 19.164 6.960 1.00 55.19 252 GLY A O 1
ATOM 1792 N N . GLY A 1 253 ? -12.153 20.238 6.596 1.00 46.38 253 GLY A N 1
ATOM 1793 C CA . GLY A 1 253 ? -11.912 20.682 7.960 1.00 46.38 253 GLY A CA 1
ATOM 1794 C C . GLY A 1 253 ? -10.599 21.440 7.966 1.00 46.38 253 GLY A C 1
ATOM 1795 O O . GLY A 1 253 ? -9.536 20.843 8.108 1.00 46.38 253 GLY A O 1
ATOM 1796 N N . GLY A 1 254 ? -10.652 22.747 7.701 1.00 40.25 254 GLY A N 1
ATOM 1797 C CA . GLY A 1 254 ? -9.477 23.598 7.859 1.00 40.25 254 GLY A CA 1
ATOM 1798 C C . GLY A 1 254 ? -8.929 23.487 9.290 1.00 40.25 254 GLY A C 1
ATOM 1799 O O . GLY A 1 254 ? -9.686 23.175 10.214 1.00 40.25 254 GLY A O 1
ATOM 1800 N N . PRO A 1 255 ? -7.630 23.736 9.507 1.00 42.84 255 PRO A N 1
ATOM 1801 C CA . PRO A 1 255 ? -7.099 23.837 10.859 1.00 42.84 255 PRO A CA 1
ATOM 1802 C C . PRO A 1 255 ? -7.759 25.051 11.532 1.00 42.84 255 PRO A C 1
ATOM 1804 O O . PRO A 1 255 ? -7.409 26.182 11.211 1.00 42.84 255 PRO A O 1
ATOM 1807 N N . GLY A 1 256 ? -8.759 24.851 12.400 1.00 45.38 256 GLY A N 1
ATOM 1808 C CA . GLY A 1 256 ? -9.365 25.988 13.107 1.00 45.38 256 GLY A CA 1
ATOM 1809 C C . GLY A 1 256 ? -10.740 25.836 13.761 1.00 45.38 256 GLY A C 1
ATOM 1810 O O . GLY A 1 256 ? -11.125 26.737 14.496 1.00 45.38 256 GLY A O 1
ATOM 1811 N N . ALA A 1 257 ? -11.491 24.745 13.592 1.00 44.41 257 ALA A N 1
ATOM 1812 C CA . ALA A 1 257 ? -12.823 24.635 14.215 1.00 44.41 257 ALA A CA 1
ATOM 1813 C C . ALA A 1 257 ? -12.796 24.177 15.694 1.00 44.41 257 ALA A C 1
ATOM 1815 O O . ALA A 1 257 ? -13.657 23.415 16.124 1.00 44.41 257 ALA A O 1
ATOM 1816 N N . GLY A 1 258 ? -11.799 24.616 16.469 1.00 45.03 258 GLY A N 1
ATOM 1817 C CA . GLY A 1 258 ? -11.621 24.185 17.860 1.00 45.03 258 GLY A CA 1
ATOM 1818 C C . GLY A 1 258 ? -10.746 25.082 18.736 1.00 45.03 258 GLY A C 1
ATOM 1819 O O . GLY A 1 258 ? -10.284 24.621 19.773 1.00 45.03 258 GLY A O 1
ATOM 1820 N N . GLN A 1 259 ? -10.494 26.343 18.363 1.00 42.53 259 GLN A N 1
ATOM 1821 C CA . GLN A 1 259 ? -9.888 27.302 19.295 1.00 42.53 259 GLN A CA 1
ATOM 1822 C C . GLN A 1 259 ? -10.971 28.128 19.991 1.00 42.53 259 GLN A C 1
ATOM 1824 O O . GLN A 1 259 ? -11.538 29.061 19.431 1.00 42.53 259 GLN A O 1
ATOM 1829 N N . GLY A 1 260 ? -11.253 27.706 21.226 1.00 43.75 260 GLY A N 1
ATOM 1830 C CA . GLY A 1 260 ? -11.695 28.510 22.364 1.00 43.75 260 GLY A CA 1
ATOM 1831 C C . GLY A 1 260 ? -12.508 29.768 22.076 1.00 43.75 260 GLY A C 1
ATOM 1832 O O . GLY A 1 260 ? -11.988 30.879 22.176 1.00 43.75 260 GLY A O 1
ATOM 1833 N N . ARG A 1 261 ? -13.826 29.617 21.903 1.00 42.75 261 ARG A N 1
ATOM 1834 C CA . ARG A 1 261 ? -14.719 30.642 22.453 1.00 42.75 261 ARG A CA 1
ATOM 1835 C C . ARG A 1 261 ? -14.629 30.533 23.970 1.00 42.75 261 ARG A C 1
ATOM 1837 O O . ARG A 1 261 ? -15.075 29.542 24.542 1.00 42.75 261 ARG A O 1
ATOM 1844 N N . ARG A 1 262 ? -14.015 31.543 24.589 1.00 45.03 262 ARG A N 1
ATOM 1845 C CA . ARG A 1 262 ? -14.099 31.802 26.028 1.00 45.03 262 ARG A CA 1
ATOM 1846 C C . ARG A 1 262 ? -15.574 31.749 26.434 1.00 45.03 262 ARG A C 1
ATOM 1848 O O . ARG A 1 262 ? -16.375 32.519 25.907 1.00 45.03 262 ARG A O 1
ATOM 1855 N N . GLN A 1 263 ? -15.920 30.819 27.317 1.00 42.06 263 GLN A N 1
ATOM 1856 C CA . GLN A 1 263 ? -17.170 30.886 28.063 1.00 42.06 263 GLN A CA 1
ATOM 1857 C C . GLN A 1 263 ? -17.056 32.064 29.042 1.00 42.06 263 GLN A C 1
ATOM 1859 O O . GLN A 1 263 ? -16.018 32.179 29.698 1.00 42.06 263 GLN A O 1
ATOM 1864 N N . PRO A 1 264 ? -18.053 32.955 29.142 1.00 46.44 264 PRO A N 1
ATOM 1865 C CA . PRO A 1 264 ? -18.224 33.728 30.358 1.00 46.44 264 PRO A CA 1
ATOM 1866 C C . PRO A 1 264 ? -18.737 32.793 31.461 1.00 46.44 264 PRO A C 1
ATOM 1868 O O . PRO A 1 264 ? -19.600 31.948 31.225 1.00 46.44 264 PRO A O 1
ATOM 1871 N N . GLU A 1 265 ? -18.145 32.933 32.641 1.00 48.50 265 GLU A N 1
ATOM 1872 C CA . GLU A 1 265 ? -18.547 32.284 33.887 1.00 48.50 265 GLU A CA 1
ATOM 1873 C C . GLU A 1 265 ? -20.024 32.577 34.203 1.00 48.50 265 GLU A C 1
ATOM 1875 O O . GLU A 1 265 ? -20.487 33.705 34.027 1.00 48.50 265 GLU A O 1
ATOM 1880 N N . GLY A 1 266 ? -20.760 31.565 34.672 1.00 38.41 266 GLY A N 1
ATOM 1881 C CA . GLY A 1 266 ? -22.158 31.715 35.079 1.00 38.41 266 GLY A CA 1
ATOM 1882 C C . GLY A 1 266 ? -22.866 30.383 35.332 1.00 38.41 266 GLY A C 1
ATOM 1883 O O . GLY A 1 266 ? -23.480 29.832 34.431 1.00 38.41 266 GLY A O 1
ATOM 1884 N N . GLU A 1 267 ? -22.709 29.885 36.558 1.00 41.72 267 GLU A N 1
ATOM 1885 C CA . GLU A 1 267 ? -23.667 29.140 37.395 1.00 41.72 267 GLU A CA 1
ATOM 1886 C C . GLU A 1 267 ? -24.619 28.061 36.812 1.00 41.72 267 GLU A C 1
ATOM 1888 O O . GLU A 1 267 ? -25.504 28.308 36.005 1.00 41.72 267 GLU A O 1
ATOM 1893 N N . ALA A 1 268 ? -24.495 26.881 37.438 1.00 42.81 268 ALA A N 1
ATOM 1894 C CA . ALA A 1 268 ? -25.550 25.985 37.927 1.00 42.81 268 ALA A CA 1
ATOM 1895 C C . ALA A 1 268 ? -26.571 25.345 36.958 1.00 42.81 268 ALA A C 1
ATOM 1897 O O . ALA A 1 268 ? -27.528 25.956 36.498 1.00 42.81 268 ALA A O 1
ATOM 1898 N N . GLY A 1 269 ? -26.477 24.010 36.891 1.00 43.91 269 GLY A N 1
ATOM 1899 C CA . GLY A 1 269 ? -27.639 23.129 37.027 1.00 43.91 269 GLY A CA 1
ATOM 1900 C C . GLY A 1 269 ? -28.420 22.816 35.756 1.00 43.91 269 GLY A C 1
ATOM 1901 O O . GLY A 1 269 ? -29.401 23.487 35.457 1.00 43.91 269 GLY A O 1
ATOM 1902 N N . GLN A 1 270 ? -28.053 21.713 35.097 1.00 36.47 270 GLN A N 1
ATOM 1903 C CA . GLN A 1 270 ? -28.981 20.696 34.580 1.00 36.47 270 GLN A CA 1
ATOM 1904 C C . GLN A 1 270 ? -28.182 19.561 33.928 1.00 36.47 270 GLN A C 1
ATOM 1906 O O . GLN A 1 270 ? -27.503 19.755 32.919 1.00 36.47 270 GLN A O 1
ATOM 1911 N N . GLU A 1 271 ? -28.274 18.371 34.525 1.00 43.19 271 GLU A N 1
ATOM 1912 C CA . GLU A 1 271 ? -27.946 17.095 33.893 1.00 43.19 271 GLU A CA 1
ATOM 1913 C C . GLU A 1 271 ? -28.880 16.904 32.693 1.00 43.19 271 GLU A C 1
ATOM 1915 O O . GLU A 1 271 ? -29.981 16.372 32.799 1.00 43.19 271 GLU A O 1
ATOM 1920 N N . ALA A 1 272 ? -28.453 17.399 31.536 1.00 39.12 272 ALA A N 1
ATOM 1921 C CA . ALA A 1 272 ? -28.965 16.930 30.267 1.00 39.12 272 ALA A CA 1
ATOM 1922 C C . ALA A 1 272 ? -28.099 15.739 29.868 1.00 39.12 272 ALA A C 1
ATOM 1924 O O . ALA A 1 272 ? -26.931 15.902 29.511 1.00 39.12 272 ALA A O 1
ATOM 1925 N N . GLU A 1 273 ? -28.699 14.556 29.955 1.00 41.81 273 GLU A N 1
ATOM 1926 C CA . GLU A 1 273 ? -28.298 13.324 29.288 1.00 41.81 273 GLU A CA 1
ATOM 1927 C C . GLU A 1 273 ? -28.124 13.629 27.791 1.00 41.81 273 GLU A C 1
ATOM 1929 O O . GLU A 1 273 ? -29.032 13.508 26.968 1.00 41.81 273 GLU A O 1
ATOM 1934 N N . GLN A 1 274 ? -26.944 14.148 27.443 1.00 36.81 274 GLN A N 1
ATOM 1935 C CA . GLN A 1 274 ? -26.500 14.300 26.074 1.00 36.81 274 GLN A CA 1
ATOM 1936 C C . GLN A 1 274 ? -26.257 12.889 25.579 1.00 36.81 274 GLN A C 1
ATOM 1938 O O . GLN A 1 274 ? -25.170 12.338 25.724 1.00 36.81 274 GLN A O 1
ATOM 1943 N N . SER A 1 275 ? -27.298 12.307 24.987 1.00 37.72 275 SER A N 1
ATOM 1944 C CA . SER A 1 275 ? -27.132 11.251 24.009 1.00 37.72 275 SER A CA 1
ATOM 1945 C C . SER A 1 275 ? -26.025 11.714 23.061 1.00 37.72 275 SER A C 1
ATOM 1947 O O . SER A 1 275 ? -26.231 12.648 22.273 1.00 37.72 275 SER A O 1
ATOM 1949 N N . GLU A 1 276 ? -24.839 11.119 23.171 1.00 35.41 276 GLU A N 1
ATOM 1950 C CA . GLU A 1 276 ? -23.816 11.178 22.141 1.00 35.41 276 GLU A CA 1
ATOM 1951 C C . GLU A 1 276 ? -24.439 10.549 20.900 1.00 35.41 276 GLU A C 1
ATOM 1953 O O . GLU A 1 276 ? -24.340 9.358 20.636 1.00 35.41 276 GLU A O 1
ATOM 1958 N N . ASN A 1 277 ? -25.169 11.359 20.147 1.00 34.31 277 ASN A N 1
ATOM 1959 C CA . ASN A 1 277 ? -25.418 11.096 18.757 1.00 34.31 277 ASN A CA 1
ATOM 1960 C C . ASN A 1 277 ? -24.090 11.451 18.087 1.00 34.31 277 ASN A C 1
ATOM 1962 O O . ASN A 1 277 ? -23.788 12.651 17.996 1.00 34.31 277 ASN A O 1
ATOM 1966 N N . PRO A 1 278 ? -23.249 10.475 17.683 1.00 40.06 278 PRO A N 1
ATOM 1967 C CA . PRO A 1 278 ? -22.041 10.789 16.954 1.00 40.06 278 PRO A CA 1
ATOM 1968 C C . PRO A 1 278 ? -22.518 11.422 15.657 1.00 40.06 278 PRO A C 1
ATOM 1970 O O . PRO A 1 278 ? -22.984 10.747 14.736 1.00 40.06 278 PRO A O 1
ATOM 1973 N N . ARG A 1 279 ? -22.476 12.757 15.618 1.00 40.81 279 ARG A N 1
ATOM 1974 C CA . ARG A 1 279 ? -22.704 13.543 14.414 1.00 40.81 279 ARG A CA 1
ATOM 1975 C C . ARG A 1 279 ? -21.910 12.836 13.332 1.00 40.81 279 ARG A C 1
ATOM 1977 O O . ARG A 1 279 ? -20.694 12.724 13.465 1.00 40.81 279 ARG A O 1
ATOM 1984 N N . ARG A 1 280 ? -22.615 12.300 12.329 1.00 47.09 280 ARG A N 1
ATOM 1985 C CA . ARG A 1 280 ? -22.052 11.661 11.137 1.00 47.09 280 ARG A CA 1
ATOM 1986 C C . ARG A 1 280 ? -21.063 12.640 10.507 1.00 47.09 280 ARG A C 1
ATOM 1988 O O . ARG A 1 280 ? -21.431 13.432 9.645 1.00 47.09 280 ARG A O 1
ATOM 1995 N N . GLY A 1 281 ? -19.822 12.636 10.981 1.00 48.12 281 GLY A N 1
ATOM 1996 C CA . GLY A 1 281 ? -18.725 13.354 10.366 1.00 48.12 281 GLY A CA 1
ATOM 1997 C C . GLY A 1 281 ? -18.530 12.689 9.021 1.00 48.12 281 GLY A C 1
ATOM 1998 O O . GLY A 1 281 ? -18.082 11.547 8.973 1.00 48.12 281 GLY A O 1
ATOM 1999 N N . GLY A 1 282 ? -18.978 13.356 7.958 1.00 65.94 282 GLY A N 1
ATOM 2000 C CA . GLY A 1 282 ? -18.944 12.860 6.587 1.00 65.94 282 GLY A CA 1
ATOM 2001 C C . GLY A 1 282 ? -17.509 12.659 6.119 1.00 65.94 282 GLY A C 1
ATOM 2002 O O . GLY A 1 282 ? -16.935 13.517 5.457 1.00 65.94 282 GLY A O 1
ATOM 2003 N N . GLY A 1 283 ? -16.911 11.539 6.508 1.00 79.62 283 GLY A N 1
ATOM 2004 C CA . GLY A 1 283 ? -15.670 11.035 5.952 1.00 79.62 283 GLY A CA 1
ATOM 2005 C C . GLY A 1 283 ? -15.970 10.071 4.814 1.00 79.62 283 GLY A C 1
ATOM 2006 O O . GLY A 1 283 ? -16.988 9.382 4.824 1.00 79.62 283 GLY A O 1
ATOM 2007 N N . LEU A 1 284 ? -15.081 10.021 3.831 1.00 88.56 284 LEU A N 1
ATOM 2008 C CA . LEU A 1 284 ? -15.067 9.000 2.795 1.00 88.56 284 LEU A CA 1
ATOM 2009 C C . LEU A 1 284 ? -14.267 7.801 3.331 1.00 88.56 284 LEU A C 1
ATOM 2011 O O . LEU A 1 284 ? -13.039 7.907 3.433 1.00 88.56 284 LEU A O 1
ATOM 2015 N N . PRO A 1 285 ? -14.920 6.691 3.725 1.00 92.94 285 PRO A N 1
ATOM 2016 C CA . PRO A 1 285 ? -14.211 5.525 4.225 1.00 92.94 285 PRO A CA 1
ATOM 2017 C C . PRO A 1 285 ? -13.517 4.797 3.071 1.00 92.94 285 PRO A C 1
ATOM 2019 O O . PRO A 1 285 ? -14.118 4.521 2.034 1.00 92.94 285 PRO A O 1
ATOM 2022 N N . ILE A 1 286 ? -12.256 4.442 3.277 1.00 95.12 286 ILE A N 1
ATOM 2023 C CA . ILE A 1 286 ? -11.466 3.578 2.404 1.00 95.12 286 ILE A CA 1
ATOM 2024 C C . ILE A 1 286 ? -11.107 2.348 3.226 1.00 95.12 286 ILE A C 1
ATOM 2026 O O . ILE A 1 286 ? -10.426 2.455 4.242 1.00 95.12 286 ILE A O 1
ATOM 2030 N N . LYS A 1 287 ? -11.579 1.180 2.790 1.00 96.31 287 LYS A N 1
ATOM 2031 C CA . LYS A 1 287 ? -11.318 -0.101 3.450 1.00 96.31 287 LYS A CA 1
ATOM 2032 C C . LYS A 1 287 ? -10.746 -1.095 2.454 1.00 96.31 287 LYS A C 1
ATOM 2034 O O . LYS A 1 287 ? -11.240 -1.198 1.334 1.00 96.31 287 LYS A O 1
ATOM 2039 N N . ALA A 1 288 ? -9.725 -1.830 2.872 1.00 97.56 288 ALA A N 1
ATOM 2040 C CA . ALA A 1 288 ? -9.072 -2.850 2.066 1.00 97.56 288 ALA A CA 1
ATOM 2041 C C . ALA A 1 288 ? -8.755 -4.068 2.923 1.00 97.56 288 ALA A C 1
ATOM 2043 O O . ALA A 1 288 ? -8.091 -3.971 3.951 1.00 97.56 288 ALA A O 1
ATOM 2044 N N . ARG A 1 289 ? -9.232 -5.228 2.482 1.00 97.50 289 ARG A N 1
ATOM 2045 C CA . ARG A 1 289 ? -9.148 -6.476 3.231 1.00 97.50 289 ARG A CA 1
ATOM 2046 C C . ARG A 1 289 ? -8.169 -7.427 2.571 1.00 97.50 289 ARG A C 1
ATOM 2048 O O . ARG A 1 289 ? -8.324 -7.740 1.395 1.00 97.50 289 ARG A O 1
ATOM 2055 N N . PHE A 1 290 ? -7.245 -7.965 3.357 1.00 97.56 290 PHE A N 1
ATOM 2056 C CA . PHE A 1 290 ? -6.227 -8.890 2.881 1.00 97.56 290 PHE A CA 1
ATOM 2057 C C . PHE A 1 290 ? -6.281 -10.202 3.658 1.00 97.56 290 PHE A C 1
ATOM 2059 O O . PHE A 1 290 ? -6.303 -10.213 4.890 1.00 97.56 290 PHE A O 1
ATOM 2066 N N . LYS A 1 291 ? -6.308 -11.321 2.934 1.00 97.25 291 LYS A N 1
ATOM 2067 C CA . LYS A 1 291 ? -6.252 -12.669 3.510 1.00 97.25 291 LYS A CA 1
ATOM 2068 C C . LYS A 1 291 ? -4.789 -13.067 3.650 1.00 97.25 291 LYS A C 1
ATOM 2070 O O . LYS A 1 291 ? -4.101 -13.192 2.647 1.00 97.25 291 LYS A O 1
ATOM 2075 N N . LEU A 1 292 ? -4.320 -13.306 4.870 1.00 96.31 292 LEU A N 1
ATOM 2076 C CA . LEU A 1 292 ? -2.888 -13.496 5.138 1.00 96.31 292 LEU A CA 1
ATOM 2077 C C . LEU A 1 292 ? -2.313 -14.749 4.474 1.00 96.31 292 LEU A C 1
ATOM 2079 O O . LEU A 1 292 ? -1.178 -14.727 4.015 1.00 96.31 292 LEU A O 1
ATOM 2083 N N . LYS A 1 293 ? -3.127 -15.799 4.318 1.00 95.25 293 LYS A N 1
ATOM 2084 C CA . LYS A 1 293 ? -2.755 -17.000 3.551 1.00 95.25 293 LYS A CA 1
ATOM 2085 C C . LYS A 1 293 ? -2.463 -16.734 2.066 1.00 95.25 293 LYS A C 1
ATOM 2087 O O . LYS A 1 293 ? -1.852 -17.572 1.417 1.00 95.25 293 LYS A O 1
ATOM 2092 N N . ASP A 1 294 ? -2.937 -15.607 1.533 1.00 94.44 294 ASP A N 1
ATOM 2093 C CA . ASP A 1 294 ? -2.731 -15.199 0.141 1.00 94.44 294 ASP A CA 1
ATOM 2094 C C . ASP A 1 294 ? -1.559 -14.210 0.011 1.00 94.44 294 ASP A C 1
ATOM 2096 O O . ASP A 1 294 ? -1.157 -13.892 -1.100 1.00 94.44 294 ASP A O 1
ATOM 2100 N N . LEU A 1 295 ? -0.993 -13.742 1.132 1.00 94.94 295 LEU A N 1
ATOM 2101 C CA . LEU A 1 295 ? 0.155 -12.827 1.178 1.00 94.94 295 LEU A CA 1
ATOM 2102 C C . LEU A 1 295 ? 1.479 -13.563 1.424 1.00 94.94 295 LEU A C 1
ATOM 2104 O O . LEU A 1 295 ? 2.452 -12.964 1.885 1.00 94.94 295 LEU A O 1
ATOM 2108 N N . VAL A 1 296 ? 1.508 -14.868 1.166 1.00 93.38 296 VAL A N 1
ATOM 2109 C CA . VAL A 1 296 ? 2.710 -15.690 1.297 1.00 93.38 296 VAL A CA 1
ATOM 2110 C C . VAL A 1 296 ? 3.513 -15.593 0.007 1.00 93.38 296 VAL A C 1
ATOM 2112 O O . VAL A 1 296 ? 2.972 -15.761 -1.081 1.00 93.38 296 VAL A O 1
ATOM 2115 N N . TYR A 1 297 ? 4.808 -15.330 0.130 1.00 91.94 297 TYR A N 1
ATOM 2116 C CA . TYR A 1 297 ? 5.745 -15.279 -0.984 1.00 91.94 297 TYR A CA 1
ATOM 2117 C C . TYR A 1 297 ? 7.024 -16.004 -0.583 1.00 91.94 297 TYR A C 1
ATOM 2119 O O . TYR A 1 297 ? 7.564 -15.756 0.492 1.00 91.94 297 TYR A O 1
ATOM 2127 N N . LYS A 1 298 ? 7.495 -16.930 -1.429 1.00 89.06 298 LYS A N 1
ATOM 2128 C CA . LYS A 1 298 ? 8.676 -17.773 -1.151 1.00 89.06 298 LYS A CA 1
ATOM 2129 C C . LYS A 1 298 ? 8.591 -18.525 0.192 1.00 89.06 298 LYS A C 1
ATOM 2131 O O . LYS A 1 298 ? 9.595 -18.735 0.859 1.00 89.06 298 LYS A O 1
ATOM 2136 N N . GLY A 1 299 ? 7.382 -18.954 0.566 1.00 87.81 299 GLY A N 1
ATOM 2137 C CA . GLY A 1 299 ? 7.124 -19.749 1.773 1.00 87.81 299 GLY A CA 1
ATOM 2138 C C . GLY A 1 299 ? 6.919 -18.942 3.057 1.00 87.81 299 GLY A C 1
ATOM 2139 O O . GLY A 1 299 ? 6.566 -19.526 4.078 1.00 87.81 299 GLY A O 1
ATOM 2140 N N . GLU A 1 300 ? 7.061 -17.617 3.011 1.00 90.31 300 GLU A N 1
ATOM 2141 C CA . GLU A 1 300 ? 6.943 -16.749 4.183 1.00 90.31 300 GLU A CA 1
ATOM 2142 C C . GLU A 1 300 ? 5.856 -15.689 3.999 1.00 90.31 300 GLU A C 1
ATOM 2144 O O . GLU A 1 300 ? 5.553 -15.262 2.883 1.00 90.31 300 GLU A O 1
ATOM 2149 N N . LEU A 1 301 ? 5.251 -15.246 5.105 1.00 92.19 301 LEU A N 1
ATOM 2150 C CA . LEU A 1 301 ? 4.313 -14.126 5.086 1.00 92.19 301 LEU A CA 1
ATOM 2151 C C . LEU A 1 301 ? 5.056 -12.842 4.690 1.00 92.19 301 LEU A C 1
ATOM 2153 O O . LEU A 1 301 ? 5.912 -12.359 5.428 1.00 92.19 301 LEU A O 1
ATOM 2157 N N . ALA A 1 302 ? 4.702 -12.268 3.542 1.00 92.31 302 ALA A N 1
ATOM 2158 C CA . ALA A 1 302 ? 5.364 -11.093 2.994 1.00 92.31 302 ALA A CA 1
ATOM 2159 C C . ALA A 1 302 ? 4.565 -9.819 3.300 1.00 92.31 302 ALA A C 1
ATOM 2161 O O . ALA A 1 302 ? 3.651 -9.461 2.550 1.00 92.31 302 ALA A O 1
ATOM 2162 N N . LEU A 1 303 ? 4.942 -9.133 4.388 1.00 90.06 303 LEU A N 1
ATOM 2163 C CA . LEU A 1 303 ? 4.332 -7.885 4.868 1.00 90.06 303 LEU A CA 1
ATOM 2164 C C . LEU A 1 303 ? 5.334 -6.794 5.254 1.00 90.06 303 LEU A C 1
ATOM 2166 O O . LEU A 1 303 ? 6.301 -7.016 6.026 1.00 90.06 303 LEU A O 1
#

Solvent-accessible surface area (backbone atoms only — not comparable to full-atom values): 20012 Å² total; per-residue (Å²): 140,81,92,81,87,82,84,82,82,78,81,82,81,77,82,74,79,69,81,75,68,76,74,49,67,70,74,75,44,76,52,53,85,76,50,51,72,65,54,32,51,37,51,71,68,70,28,70,55,31,34,80,37,75,79,73,62,96,84,68,92,75,74,97,79,82,83,90,82,90,81,89,86,80,87,89,80,89,85,87,82,88,84,85,88,84,81,89,80,90,84,85,84,88,82,88,78,87,86,84,84,89,76,85,76,84,77,77,77,80,79,75,84,88,74,87,80,80,90,79,81,94,78,87,83,75,92,70,73,79,77,60,48,29,38,39,29,43,55,48,11,56,71,41,41,42,32,56,50,41,66,72,49,46,92,85,50,76,84,79,47,74,68,57,50,46,64,67,66,55,82,62,69,40,41,32,42,32,44,32,55,43,55,31,93,49,36,66,54,22,81,46,18,59,76,46,10,86,41,24,34,39,40,36,78,96,51,81,64,46,53,24,82,37,26,45,41,42,64,50,93,74,31,20,35,37,38,36,30,24,66,56,86,74,72,89,53,66,90,50,47,38,42,30,44,38,34,51,47,65,85,78,75,71,96,67,96,77,75,77,81,80,75,81,89,78,82,82,90,76,94,70,85,72,74,83,69,77,72,81,73,76,44,54,74,47,69,38,77,37,51,38,83,60,32,52,53,98,90,37,79,41,91

Sequence (303 aa):
MTRREVLRAAPLALAASWDLRAADFWDKTPDFRDWSMENVQQMLFKSPWVSQVALSPPGGSGGPGGGGGGGRGGGGFGGAGGGAGGGGGLGGGGGDTDGGGGFGGGGGGGGGFGGGGGGGRMGGGGGGFAQRPLYVRWQTARPVKEAILRSRMGAEGGEITADQQKFLDAPGEHYIVAVSGFPARMSRLAENAGRLAPEAHLERKGKDPLAAVKAEGRANEQAVELYFFFPKTDPIVLDDKQVEFALTLRMGGGPGAGQGRRQPEGEAGQEAEQSENPRRGGGLPIKARFKLKDLVYKGELAL

Foldseek 3Di:
DDDDDDDDDDDDPDPPPPPPPVDDVCRVCVQLLPDDLVNLVCLQDPALQKDWAFQDPVPDPDDPDDDDDDDDDDDDDDDDDDDDDDDDDDDDDDDDDDDDDDDDDPPDDDDDDPDDDDDDDDDDDDPPPPRGTKMKGFCQFLVNLSSVLSVVCPDVRDDQDPVSVCSNPVPDQWGKIKIKDAALVVVVCQVCQQVQQQQKWKDFPPDDTFGFPGKHWDHDNGIIMIMTTTGCPPPDDLVSQKIKIKTWAQPDDDPDPDPDPDDDDDDDDDPDPPPPPVPPRDTRMDMDMHGQVSCDRPNHRGD

Mean predicted aligned error: 18.12 Å

pLDDT: mean 70.14, std 26.0, range [31.61, 98.62]

Radius of gyration: 29.94 Å; Cα contacts (8 Å, |Δi|>4): 344; chains: 1; bounding box: 69×113×86 Å